Protein AF-A0A076H0N9-F1 (afdb_monomer_lite)

Structure (mmCIF, N/CA/C/O backbone):
data_AF-A0A076H0N9-F1
#
_entry.id   AF-A0A076H0N9-F1
#
loop_
_atom_site.group_PDB
_atom_site.id
_atom_site.type_symbol
_atom_site.label_atom_id
_atom_site.label_alt_id
_atom_site.label_comp_id
_atom_site.label_asym_id
_atom_site.label_e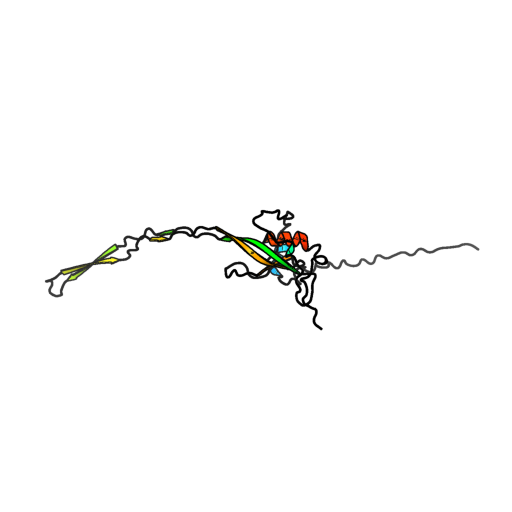ntity_id
_atom_site.label_seq_id
_atom_site.pdbx_PDB_ins_code
_atom_site.Cartn_x
_atom_site.Cartn_y
_atom_site.Cartn_z
_atom_site.occupancy
_atom_site.B_iso_or_equiv
_atom_site.auth_seq_id
_atom_site.auth_comp_id
_atom_site.auth_asym_id
_atom_site.auth_atom_id
_atom_site.pdbx_PDB_model_num
ATOM 1 N N . MET A 1 1 ? -88.756 -5.733 34.101 1.00 36.12 1 MET A N 1
ATOM 2 C CA . MET A 1 1 ? -88.361 -7.151 34.238 1.00 36.12 1 MET A CA 1
ATOM 3 C C . MET A 1 1 ? -87.199 -7.408 33.292 1.00 36.12 1 MET A C 1
ATOM 5 O O . MET A 1 1 ? -87.402 -7.183 32.112 1.00 36.12 1 MET A O 1
ATOM 9 N N . ASN A 1 2 ? -86.059 -7.871 33.834 1.00 39.97 2 ASN A N 1
ATOM 10 C CA . ASN A 1 2 ? -84.978 -8.638 33.170 1.00 39.97 2 ASN A CA 1
ATOM 11 C C . ASN A 1 2 ? -84.171 -7.916 32.054 1.00 39.97 2 ASN A C 1
ATOM 13 O O . ASN A 1 2 ? -84.750 -7.232 31.235 1.00 39.97 2 ASN A O 1
ATOM 17 N N . TRP A 1 3 ? -82.846 -8.017 31.878 1.00 36.31 3 TRP A N 1
ATOM 18 C CA . TRP A 1 3 ? -81.732 -8.678 32.569 1.00 36.31 3 TRP A CA 1
ATOM 19 C C . TRP A 1 3 ? -80.406 -8.163 31.923 1.00 36.31 3 TRP A C 1
ATOM 21 O O . TRP A 1 3 ? -80.320 -8.056 30.709 1.00 36.31 3 TRP A O 1
ATOM 31 N N . ARG A 1 4 ? -79.429 -7.817 32.776 1.00 43.28 4 ARG A N 1
ATOM 32 C CA . ARG A 1 4 ? -77.941 -7.669 32.712 1.00 43.28 4 ARG A CA 1
ATOM 33 C C . ARG A 1 4 ? -77.087 -7.721 31.403 1.00 43.28 4 ARG A C 1
ATOM 35 O O . ARG A 1 4 ? -77.244 -8.653 30.633 1.00 43.28 4 ARG A O 1
ATOM 42 N N . LEU A 1 5 ? -76.031 -6.858 31.412 1.00 47.25 5 LEU A N 1
ATOM 43 C CA . LEU A 1 5 ? -74.563 -7.035 31.107 1.00 47.25 5 LEU A CA 1
ATOM 44 C C . LEU A 1 5 ? -74.153 -7.553 29.693 1.00 47.25 5 LEU A C 1
ATOM 46 O O . LEU A 1 5 ? -74.813 -8.437 29.183 1.00 47.25 5 LEU A O 1
ATOM 50 N N . LEU A 1 6 ? -73.066 -7.198 28.980 1.00 51.53 6 LEU A N 1
ATOM 51 C CA . LEU A 1 6 ? -71.792 -6.443 29.107 1.00 51.53 6 LEU A CA 1
ATOM 52 C C . LEU A 1 6 ? -71.220 -6.245 27.649 1.00 51.53 6 LEU A C 1
ATOM 54 O O . LEU A 1 6 ? -71.829 -6.753 26.707 1.00 51.53 6 LEU A O 1
ATOM 58 N N . PRO A 1 7 ? -70.096 -5.525 27.419 1.00 51.66 7 PRO A N 1
ATOM 59 C CA . PRO A 1 7 ? -69.733 -4.869 26.155 1.00 51.66 7 PRO A CA 1
ATOM 60 C C . PRO A 1 7 ? -68.857 -5.728 25.230 1.00 51.66 7 PRO A C 1
ATOM 62 O O . PRO A 1 7 ? -68.073 -6.544 25.704 1.00 51.66 7 PRO A O 1
ATOM 65 N N . TRP A 1 8 ? -68.910 -5.468 23.919 1.00 43.72 8 TRP A N 1
ATOM 66 C CA . TRP A 1 8 ? -67.914 -5.950 22.956 1.00 43.72 8 TRP A CA 1
ATOM 67 C C . TRP A 1 8 ? -67.442 -4.802 22.062 1.00 43.72 8 TRP A C 1
ATOM 69 O O . TRP A 1 8 ? -68.175 -4.273 21.231 1.00 43.72 8 TRP A O 1
ATOM 79 N N . ILE A 1 9 ? -66.193 -4.411 22.299 1.00 48.25 9 ILE A N 1
ATOM 80 C CA . ILE A 1 9 ? -65.368 -3.536 21.471 1.00 48.25 9 ILE A CA 1
ATOM 81 C C . ILE A 1 9 ? -64.950 -4.349 20.239 1.00 48.25 9 ILE A C 1
ATOM 83 O O . ILE A 1 9 ? -64.371 -5.423 20.395 1.00 48.25 9 ILE A O 1
ATOM 87 N N . ILE A 1 10 ? -65.200 -3.841 19.030 1.00 54.84 10 ILE A N 1
ATOM 88 C CA . ILE A 1 10 ? -64.564 -4.348 17.807 1.00 54.84 10 ILE A CA 1
ATOM 89 C C . ILE A 1 10 ? -63.478 -3.354 17.397 1.00 54.84 10 ILE A C 1
ATOM 91 O O . ILE A 1 10 ? -63.730 -2.172 17.172 1.00 54.84 10 ILE A O 1
ATOM 95 N N . VAL A 1 11 ? -62.256 -3.877 17.362 1.00 46.53 11 VAL A N 1
ATOM 96 C CA . VAL A 1 11 ? -60.998 -3.224 17.005 1.00 46.53 11 VAL A CA 1
ATOM 97 C C . VAL A 1 11 ? -60.804 -3.229 15.481 1.00 46.53 11 VAL A C 1
ATOM 99 O O . VAL A 1 11 ? -61.109 -4.219 14.822 1.00 46.53 11 VAL A O 1
ATOM 102 N N . LEU A 1 12 ? -60.297 -2.090 14.984 1.00 45.69 12 LEU A N 1
ATOM 103 C CA . LEU A 1 12 ? -59.527 -1.793 13.758 1.00 45.69 12 LEU A CA 1
ATOM 104 C C . LEU A 1 12 ? -59.222 -2.937 12.782 1.00 45.69 12 LEU A C 1
ATOM 106 O O . LEU A 1 12 ? -58.654 -3.921 13.228 1.00 45.69 12 LEU A O 1
ATOM 110 N N . ILE A 1 13 ? -59.303 -2.657 11.466 1.00 48.72 13 ILE A N 1
ATOM 111 C CA . ILE A 1 13 ? -58.114 -2.668 10.576 1.00 48.72 13 ILE A CA 1
ATOM 112 C C . ILE A 1 13 ? -58.295 -1.621 9.455 1.00 48.72 13 ILE A C 1
ATOM 114 O O . ILE A 1 13 ? -58.828 -1.910 8.387 1.00 48.72 13 ILE A O 1
ATOM 118 N N . ALA A 1 14 ? -57.837 -0.388 9.682 1.00 45.09 14 ALA A N 1
ATOM 119 C CA . ALA A 1 14 ? -57.408 0.463 8.576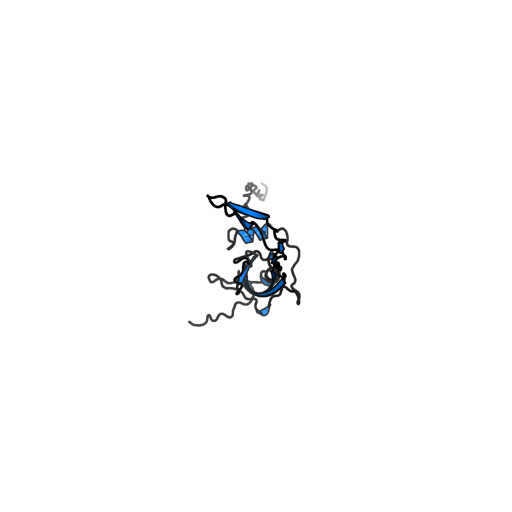 1.00 45.09 14 ALA A CA 1
ATOM 120 C C . ALA A 1 14 ? -56.023 -0.044 8.172 1.00 45.09 14 ALA A C 1
ATOM 122 O O . ALA A 1 14 ? -55.106 0.004 8.989 1.00 45.09 14 ALA A O 1
ATOM 123 N N . SER A 1 15 ? -55.885 -0.587 6.963 1.00 49.38 15 SER A N 1
ATOM 124 C CA . SER A 1 15 ? -54.585 -0.952 6.403 1.00 49.38 15 SER A CA 1
ATOM 125 C C . SER A 1 15 ? -53.698 0.296 6.370 1.00 49.38 15 SER A C 1
ATOM 127 O O . SER A 1 15 ? -54.002 1.218 5.609 1.00 49.38 15 SER A O 1
ATOM 129 N N . PRO A 1 16 ? -52.604 0.371 7.147 1.00 48.19 16 PRO A N 1
ATOM 130 C CA . PRO A 1 16 ? -51.562 1.321 6.829 1.00 48.19 16 PRO A CA 1
ATOM 131 C C . PRO A 1 16 ? -50.925 0.802 5.544 1.00 48.19 16 PRO A C 1
ATOM 133 O O . PRO A 1 16 ? -50.412 -0.319 5.505 1.00 48.19 16 PRO A O 1
ATOM 136 N N . GLY A 1 17 ? -50.998 1.601 4.480 1.00 39.44 17 GLY A N 1
ATOM 137 C CA . GLY A 1 17 ? -50.103 1.425 3.349 1.00 39.44 17 GLY A CA 1
ATOM 138 C C . GLY A 1 17 ? -48.689 1.321 3.907 1.00 39.44 17 GLY A C 1
ATOM 139 O O . GLY A 1 17 ? -48.229 2.225 4.604 1.00 39.44 17 GLY A O 1
ATOM 140 N N . LEU A 1 18 ? -48.052 0.176 3.669 1.00 41.50 18 LEU A N 1
ATOM 141 C CA . LEU A 1 18 ? -46.630 -0.017 3.887 1.00 41.50 18 LEU A CA 1
ATOM 142 C C . LEU A 1 18 ? -45.918 1.083 3.104 1.00 41.50 18 LEU A C 1
ATOM 144 O O . LEU A 1 18 ? -45.754 0.989 1.890 1.00 41.50 18 LEU A O 1
ATOM 148 N N . ALA A 1 19 ? -45.520 2.142 3.804 1.00 40.72 19 ALA A N 1
ATOM 149 C CA . ALA A 1 19 ? -44.415 2.961 3.370 1.00 40.72 19 ALA A CA 1
ATOM 150 C C . ALA A 1 19 ? -43.228 2.001 3.268 1.00 40.72 19 ALA A C 1
ATOM 152 O O . ALA A 1 19 ? -42.674 1.571 4.280 1.00 40.72 19 ALA A O 1
ATOM 153 N N . GLN A 1 20 ? -42.902 1.592 2.042 1.00 38.28 20 GLN A N 1
ATOM 154 C CA . GLN A 1 20 ? -41.584 1.079 1.726 1.00 38.28 20 GLN A CA 1
ATOM 155 C C . GLN A 1 20 ? -40.619 2.198 2.098 1.00 38.28 20 GLN A C 1
ATOM 157 O O . GLN A 1 20 ? -40.442 3.166 1.366 1.00 38.28 20 GLN A O 1
ATOM 162 N N . THR A 1 21 ? -40.054 2.111 3.297 1.00 39.16 21 THR A N 1
ATOM 163 C CA . THR A 1 21 ? -38.811 2.794 3.593 1.00 39.16 21 THR A CA 1
ATOM 164 C C . THR A 1 21 ? -37.790 2.162 2.665 1.00 39.16 21 THR A C 1
ATOM 166 O O . THR A 1 21 ? -37.298 1.066 2.944 1.00 39.16 21 THR A O 1
ATOM 169 N N . ASP A 1 22 ? -37.523 2.823 1.540 1.00 40.84 22 ASP A N 1
ATOM 170 C CA . ASP A 1 22 ? -36.244 2.690 0.861 1.00 40.84 22 ASP A CA 1
ATOM 171 C C . ASP A 1 22 ? -35.181 2.742 1.956 1.00 40.84 22 ASP A C 1
ATOM 173 O O . ASP A 1 22 ? -35.092 3.716 2.712 1.00 40.84 22 ASP A O 1
ATOM 177 N N . ALA A 1 23 ? -34.465 1.633 2.130 1.00 51.09 23 ALA A N 1
ATOM 178 C CA . ALA A 1 23 ? -33.363 1.556 3.064 1.00 51.09 23 ALA A CA 1
ATOM 179 C C . ALA A 1 23 ? -32.394 2.681 2.692 1.00 51.09 23 ALA A C 1
ATOM 181 O O . ALA A 1 23 ? -31.757 2.627 1.640 1.00 51.09 23 ALA A O 1
ATOM 182 N N . ALA A 1 24 ? -32.353 3.735 3.511 1.00 61.75 24 ALA A N 1
ATOM 183 C CA . ALA A 1 24 ? -31.442 4.847 3.313 1.00 61.75 24 ALA A CA 1
ATOM 184 C C . ALA A 1 24 ? -30.029 4.272 3.170 1.00 61.75 24 ALA A C 1
ATOM 186 O O . ALA A 1 24 ? -29.582 3.532 4.047 1.00 61.75 24 ALA A O 1
ATOM 187 N N . ASP A 1 25 ? -29.372 4.558 2.043 1.00 67.44 25 ASP A N 1
ATOM 188 C CA . ASP A 1 25 ? -28.046 4.026 1.729 1.00 67.44 25 ASP A CA 1
ATOM 189 C C . ASP A 1 25 ? -27.098 4.343 2.908 1.00 67.44 25 ASP A C 1
ATOM 191 O O . ASP A 1 25 ? -26.852 5.524 3.190 1.00 67.44 25 ASP A O 1
ATOM 195 N N . PRO A 1 26 ? -26.598 3.318 3.633 1.00 65.62 26 PRO A N 1
ATOM 196 C CA . PRO A 1 26 ? -25.828 3.505 4.863 1.00 65.62 26 PRO A CA 1
ATOM 197 C C . PRO A 1 26 ? -24.526 4.275 4.615 1.00 65.62 26 PRO A C 1
ATOM 199 O O . PRO A 1 26 ? -23.976 4.870 5.543 1.00 65.62 26 PRO A O 1
ATOM 202 N N . CYS A 1 27 ? -24.076 4.335 3.359 1.00 71.75 27 CYS A N 1
ATOM 203 C CA . CYS A 1 27 ? -22.871 5.032 2.948 1.00 71.75 27 CYS A CA 1
ATOM 204 C C . CYS A 1 27 ? -23.064 6.537 2.738 1.00 71.75 27 CYS A C 1
ATOM 206 O O . CYS A 1 27 ? -22.075 7.253 2.620 1.00 71.75 27 CYS A O 1
ATOM 208 N N . LEU A 1 28 ? -24.294 7.068 2.726 1.00 72.12 28 LEU A N 1
ATOM 209 C CA . LEU A 1 28 ? -24.538 8.504 2.493 1.00 72.12 28 LEU A CA 1
ATOM 210 C C . LEU A 1 28 ? -23.942 9.417 3.572 1.00 72.12 28 LEU A C 1
ATOM 212 O O . LEU A 1 28 ? -23.682 10.590 3.314 1.00 72.12 28 LEU A O 1
ATOM 216 N N . GLN A 1 29 ? -23.734 8.891 4.779 1.00 68.38 29 GLN A N 1
ATOM 217 C CA . GLN A 1 29 ? -23.064 9.603 5.872 1.00 68.38 29 GLN A CA 1
ATOM 218 C C . GLN A 1 29 ? -21.595 9.198 6.039 1.00 68.38 29 GLN A C 1
ATOM 220 O O . GLN A 1 29 ? -20.945 9.643 6.995 1.00 68.38 29 GLN A O 1
ATOM 225 N N . ALA A 1 30 ? -21.088 8.340 5.152 1.00 60.16 30 ALA A N 1
ATOM 226 C CA . ALA A 1 30 ? -19.711 7.905 5.200 1.00 60.16 30 ALA A CA 1
ATOM 227 C C . ALA A 1 30 ? -18.784 9.057 4.808 1.00 60.16 30 ALA A C 1
ATOM 229 O O . ALA A 1 30 ? -19.095 9.857 3.921 1.00 60.16 30 ALA A O 1
ATOM 230 N N . ALA A 1 31 ? -17.629 9.145 5.467 1.00 56.72 31 ALA A N 1
ATOM 231 C CA . ALA A 1 31 ? -16.600 10.105 5.064 1.00 56.72 31 ALA A CA 1
ATOM 232 C C . ALA A 1 31 ? -16.042 9.765 3.669 1.00 56.72 31 ALA A C 1
ATOM 234 O O . ALA A 1 31 ? -15.649 10.665 2.926 1.00 56.72 31 ALA A O 1
ATOM 235 N N . ASP A 1 32 ? -16.064 8.477 3.317 1.00 57.84 32 ASP A N 1
ATOM 236 C CA . ASP A 1 32 ? -15.787 7.958 1.985 1.00 57.84 32 ASP A CA 1
ATOM 237 C C . ASP A 1 32 ? -16.961 7.101 1.487 1.00 57.84 32 ASP A C 1
ATOM 239 O O . ASP A 1 32 ? -17.062 5.899 1.750 1.00 57.84 32 ASP A O 1
ATOM 243 N N . TYR A 1 33 ? -17.861 7.749 0.746 1.00 70.19 33 TYR A N 1
ATOM 244 C CA . TYR A 1 33 ? -19.002 7.096 0.106 1.00 70.19 33 TYR A CA 1
ATOM 245 C C . TYR A 1 33 ? -18.562 5.944 -0.806 1.00 70.19 33 TYR A C 1
ATOM 247 O O . TYR A 1 33 ? -19.208 4.899 -0.832 1.00 70.19 33 TYR A O 1
ATOM 255 N N . LYS A 1 34 ? -17.456 6.113 -1.542 1.00 63.94 34 LYS A N 1
ATOM 256 C CA . LYS A 1 34 ? -17.002 5.131 -2.529 1.00 63.94 34 LYS A CA 1
ATOM 257 C C . LYS A 1 34 ? -16.492 3.864 -1.839 1.00 63.94 34 LYS A C 1
ATOM 259 O O . LYS A 1 34 ? -16.973 2.784 -2.172 1.00 63.94 34 LYS A O 1
ATOM 264 N N . GLY A 1 35 ? -15.616 3.997 -0.843 1.00 61.22 35 GLY A N 1
ATOM 265 C CA . GLY A 1 35 ? -15.093 2.859 -0.081 1.00 61.22 35 GLY A CA 1
ATOM 266 C C . GLY A 1 35 ? -16.177 2.099 0.687 1.00 61.22 35 GLY A C 1
ATOM 267 O O . GLY A 1 35 ? -16.200 0.869 0.673 1.00 61.22 35 GLY A O 1
ATOM 268 N N . CYS A 1 36 ? -17.145 2.809 1.278 1.00 69.44 36 CYS A N 1
ATOM 269 C CA . CYS A 1 36 ? -18.291 2.168 1.927 1.00 69.44 36 CYS A CA 1
ATOM 270 C C . CYS A 1 36 ? -19.145 1.368 0.924 1.00 69.44 36 CYS A C 1
ATOM 272 O O . CYS A 1 36 ? -19.545 0.232 1.191 1.00 69.44 36 CYS A O 1
ATOM 274 N N . ARG A 1 37 ? -19.391 1.919 -0.273 1.00 74.19 37 ARG A N 1
ATOM 275 C CA . ARG A 1 37 ? -20.131 1.219 -1.334 1.00 74.19 37 ARG A CA 1
ATOM 276 C C . ARG A 1 37 ? -19.386 -0.013 -1.835 1.00 74.19 37 ARG A C 1
ATOM 278 O O . ARG A 1 37 ? -20.021 -1.037 -2.070 1.00 74.19 37 ARG A O 1
ATOM 285 N N . GLU A 1 38 ? -18.071 0.068 -1.994 1.00 68.50 38 GLU A N 1
ATOM 286 C CA . GLU A 1 38 ? -17.221 -1.056 -2.408 1.00 68.50 38 GLU A CA 1
ATOM 287 C C . GLU A 1 38 ? -17.230 -2.179 -1.357 1.00 68.50 38 GLU A C 1
ATOM 289 O O . GLU A 1 38 ? -17.413 -3.342 -1.714 1.00 68.50 38 GLU A O 1
ATOM 294 N N . TYR A 1 39 ? -17.190 -1.839 -0.065 1.00 62.31 39 TYR A N 1
ATOM 295 C CA . TYR A 1 39 ? -17.328 -2.807 1.029 1.00 62.31 39 TYR A CA 1
ATOM 296 C C . TYR A 1 39 ? -18.687 -3.522 1.026 1.00 62.31 39 TYR A C 1
ATOM 298 O O . TYR A 1 39 ? -18.748 -4.743 1.126 1.00 62.31 39 TYR A O 1
ATOM 306 N N . HIS A 1 40 ? -19.786 -2.778 0.876 1.00 64.81 40 HIS A N 1
ATOM 307 C CA . HIS A 1 40 ? -21.132 -3.360 0.877 1.00 64.81 40 HIS A CA 1
ATOM 308 C C . HIS A 1 40 ? -21.511 -4.070 -0.434 1.00 64.81 40 HIS A C 1
ATOM 310 O O . HIS A 1 40 ? -22.464 -4.849 -0.450 1.00 64.81 40 HIS A O 1
ATOM 316 N N . SER A 1 41 ? -20.801 -3.794 -1.533 1.00 63.31 41 SER A N 1
ATOM 317 C CA . SER A 1 41 ? -21.004 -4.459 -2.830 1.00 63.31 41 SER A CA 1
ATOM 318 C C . SER A 1 41 ? -20.104 -5.678 -3.036 1.00 63.31 41 SER A C 1
ATOM 320 O O . SER A 1 41 ? -20.448 -6.555 -3.831 1.00 63.31 41 SER A O 1
ATOM 322 N N . GLY A 1 42 ? -18.999 -5.785 -2.295 1.00 51.53 42 GLY A N 1
ATOM 323 C CA . GLY A 1 42 ? -18.259 -7.029 -2.132 1.00 51.53 42 GLY A CA 1
ATOM 324 C C . GLY A 1 42 ? -19.068 -7.993 -1.268 1.00 51.53 42 GLY A C 1
ATOM 325 O O . GLY A 1 42 ? -19.380 -7.689 -0.123 1.00 51.53 42 GLY A O 1
ATOM 326 N N . GLY A 1 43 ? -19.455 -9.149 -1.816 1.00 48.47 43 GLY A N 1
ATOM 327 C CA . GLY A 1 43 ? -20.170 -10.198 -1.078 1.00 48.47 43 GLY A CA 1
ATOM 328 C C . GLY A 1 43 ? -19.456 -10.638 0.217 1.00 48.47 43 GLY A C 1
ATOM 329 O O . GLY A 1 43 ? -18.342 -10.198 0.490 1.00 48.47 43 GLY A O 1
ATOM 330 N N . PRO A 1 44 ? -20.075 -11.521 1.026 1.00 43.06 44 PRO A N 1
ATOM 331 C CA . PRO A 1 44 ? -19.605 -11.833 2.373 1.00 43.06 44 PRO A CA 1
ATOM 332 C C . PRO A 1 44 ? -18.131 -12.244 2.351 1.00 43.06 44 PRO A C 1
ATOM 334 O O . PRO A 1 44 ? -17.784 -13.302 1.822 1.00 43.06 44 PRO A O 1
ATOM 337 N N . VAL A 1 45 ? -17.277 -11.400 2.934 1.00 49.44 45 VAL A N 1
ATOM 338 C CA . VAL A 1 45 ? -15.872 -11.708 3.195 1.00 49.44 45 VAL A CA 1
ATOM 339 C C . VAL A 1 45 ? -15.876 -12.850 4.206 1.00 49.44 45 VAL A C 1
ATOM 341 O O . VAL A 1 45 ? -16.092 -12.663 5.402 1.00 49.44 45 VAL A O 1
ATOM 344 N N . GLN A 1 46 ? -15.779 -14.078 3.698 1.00 39.00 46 GLN A N 1
ATOM 345 C CA . GLN A 1 46 ? -15.738 -15.265 4.532 1.00 39.00 46 GLN A CA 1
ATOM 346 C C . GLN A 1 46 ? -14.423 -15.288 5.305 1.00 39.00 46 GLN A C 1
ATOM 348 O O . GLN A 1 46 ? -13.350 -15.418 4.723 1.00 39.00 46 GLN A O 1
ATOM 353 N N . GLY A 1 47 ? -14.546 -15.243 6.628 1.00 42.47 47 GLY A N 1
ATOM 354 C CA . GLY A 1 47 ? -13.489 -15.602 7.560 1.00 42.47 47 GLY A CA 1
ATOM 355 C C . GLY A 1 47 ? -13.091 -14.442 8.455 1.00 42.47 47 GLY A C 1
ATOM 356 O O . GLY A 1 47 ? -12.464 -13.495 8.002 1.00 42.47 47 GLY A O 1
ATOM 357 N N . LYS A 1 48 ? -13.393 -14.571 9.753 1.00 39.25 48 LYS A N 1
ATOM 358 C CA . LYS A 1 48 ? -12.639 -13.896 10.817 1.00 39.25 48 LYS A CA 1
ATOM 359 C C . LYS A 1 48 ? -11.154 -14.096 10.516 1.00 39.25 48 LYS A C 1
ATOM 361 O O . LYS A 1 48 ? -10.660 -15.218 10.649 1.00 39.25 48 LYS A O 1
ATOM 366 N N . VAL A 1 49 ? -10.454 -13.049 10.091 1.00 48.50 49 VAL A N 1
ATOM 367 C CA . VAL A 1 49 ? -9.010 -13.139 9.869 1.00 48.50 49 VAL A CA 1
ATOM 368 C C . VAL A 1 49 ? -8.349 -13.022 11.233 1.00 48.50 49 VAL A C 1
ATOM 370 O O . VAL A 1 49 ? -8.076 -11.934 11.739 1.00 48.50 49 VAL A O 1
ATOM 373 N N . GLU A 1 50 ? -8.134 -14.167 11.874 1.00 47.75 50 GLU A N 1
ATOM 374 C CA . GLU A 1 50 ? -7.339 -14.226 13.090 1.00 47.75 50 GLU A CA 1
ATOM 375 C C . GLU A 1 50 ? -5.862 -14.111 12.697 1.00 47.75 50 GLU A C 1
ATOM 377 O O . GLU A 1 50 ? -5.239 -15.047 12.199 1.00 47.75 50 GLU A O 1
ATOM 382 N N . VAL A 1 51 ? -5.304 -12.914 12.869 1.00 54.22 51 VAL A N 1
ATOM 383 C CA . VAL A 1 51 ? -3.884 -12.634 12.635 1.00 54.22 51 VAL A CA 1
ATOM 384 C C . VAL A 1 51 ? -3.081 -13.244 13.787 1.00 54.22 51 VAL A C 1
ATOM 386 O O . VAL A 1 51 ? -2.748 -12.580 14.770 1.00 54.22 51 VAL A O 1
ATOM 389 N N . ALA A 1 52 ? -2.854 -14.555 13.713 1.00 46.25 52 ALA A N 1
ATOM 390 C CA . ALA A 1 52 ? -2.020 -15.295 14.649 1.00 46.25 52 ALA A CA 1
ATOM 391 C C . ALA A 1 52 ? -0.535 -15.060 14.323 1.00 46.25 52 ALA A C 1
ATOM 393 O O . ALA A 1 52 ? -0.091 -15.239 13.190 1.00 46.25 52 ALA A O 1
ATOM 394 N N . ALA A 1 53 ? 0.256 -14.650 15.316 1.00 52.19 53 ALA A N 1
ATOM 395 C CA . ALA A 1 53 ? 1.691 -14.458 15.130 1.00 52.19 53 ALA A CA 1
ATOM 396 C C . ALA A 1 53 ? 2.422 -15.806 14.911 1.00 52.19 53 ALA A C 1
ATOM 398 O O . ALA A 1 53 ? 2.091 -16.774 15.599 1.00 52.19 53 ALA A O 1
ATOM 399 N N . PRO A 1 54 ? 3.454 -15.869 14.039 1.00 50.31 54 PRO A N 1
ATOM 400 C CA . PRO A 1 54 ? 4.012 -14.780 13.241 1.00 50.31 54 PRO A CA 1
ATOM 401 C C . PRO A 1 54 ? 3.480 -14.797 11.796 1.00 50.31 54 PRO A C 1
ATOM 403 O O . PRO A 1 54 ? 4.094 -15.380 10.908 1.00 50.31 54 PRO A O 1
ATOM 406 N N . SER A 1 55 ? 2.360 -14.120 11.541 1.00 58.72 55 SER A N 1
ATOM 407 C CA . SER A 1 55 ? 1.910 -13.782 10.188 1.00 58.72 55 SER A CA 1
ATOM 408 C C . SER A 1 55 ? 2.633 -12.542 9.648 1.00 58.72 55 SER A C 1
ATOM 410 O O . SER A 1 55 ? 3.117 -11.682 10.394 1.00 58.72 55 SER A O 1
ATOM 412 N N . ASP A 1 56 ? 2.722 -12.442 8.323 1.00 65.25 56 ASP A N 1
ATOM 413 C CA . ASP A 1 56 ? 3.355 -11.308 7.644 1.00 65.25 56 ASP A CA 1
ATOM 414 C C . ASP A 1 56 ? 2.563 -9.992 7.750 1.00 65.25 56 ASP A C 1
ATOM 416 O O . ASP A 1 56 ? 3.129 -8.901 7.644 1.00 65.25 56 ASP A O 1
ATOM 420 N N . HIS A 1 57 ? 1.273 -10.105 8.045 1.00 71.81 57 HIS A N 1
ATOM 421 C CA . HIS A 1 57 ? 0.403 -9.031 8.510 1.00 71.81 57 HIS A CA 1
ATOM 422 C C . HIS A 1 57 ? 0.345 -9.109 10.033 1.00 71.81 57 HIS A C 1
ATOM 424 O O . HIS A 1 57 ? 0.161 -10.197 10.567 1.00 71.81 57 HIS A O 1
ATOM 430 N N . ASN A 1 58 ? 0.561 -8.011 10.754 1.00 81.50 58 ASN A N 1
ATOM 431 C CA . ASN A 1 58 ? 0.511 -8.009 12.221 1.00 81.50 58 ASN A CA 1
ATOM 432 C C . ASN A 1 58 ? 0.151 -6.616 12.746 1.00 81.50 58 ASN A C 1
ATOM 434 O O . ASN A 1 58 ? 0.348 -5.622 12.057 1.00 81.50 58 ASN A O 1
ATOM 438 N N . TYR A 1 59 ? -0.327 -6.506 13.978 1.00 85.50 59 TYR A N 1
ATOM 439 C CA . TYR A 1 59 ? -0.502 -5.226 14.660 1.00 85.50 59 TYR A CA 1
ATOM 440 C C . TYR A 1 59 ? -0.062 -5.329 16.112 1.00 85.50 59 TYR A C 1
ATOM 442 O O . TYR A 1 59 ? -0.052 -6.407 16.697 1.00 85.50 59 TYR A O 1
ATOM 450 N N . ASN A 1 60 ? 0.307 -4.200 16.716 1.00 84.75 60 ASN A N 1
ATOM 451 C CA . ASN A 1 60 ? 0.601 -4.153 18.144 1.00 84.75 60 ASN A CA 1
ATOM 452 C C . ASN A 1 60 ? -0.711 -3.950 18.928 1.00 84.75 60 ASN A C 1
ATOM 454 O O . ASN A 1 60 ? -1.228 -2.827 18.929 1.00 84.75 60 ASN A O 1
ATOM 458 N N . PRO A 1 61 ? -1.241 -4.952 19.659 1.00 83.94 61 PRO A N 1
ATOM 459 C CA . PRO A 1 61 ? -2.522 -4.818 20.361 1.00 83.94 61 PRO A CA 1
ATOM 460 C C . PRO A 1 61 ? -2.496 -3.728 21.436 1.00 83.94 61 PRO A C 1
ATOM 462 O O . PRO A 1 61 ? -3.505 -3.081 21.702 1.00 83.94 61 PRO A O 1
ATOM 465 N N . ARG A 1 62 ? -1.323 -3.468 22.033 1.00 84.38 62 ARG A N 1
ATOM 466 C CA . ARG A 1 62 ? -1.153 -2.410 23.040 1.00 84.38 62 ARG A CA 1
ATOM 467 C C . ARG A 1 62 ? -1.227 -1.010 22.440 1.00 84.38 62 ARG A C 1
ATOM 469 O O . ARG A 1 62 ? -1.466 -0.069 23.191 1.00 84.38 62 ARG A O 1
ATOM 476 N N . SER A 1 63 ? -1.031 -0.877 21.127 1.00 86.62 63 SER A N 1
ATOM 477 C CA . SER A 1 63 ? -1.115 0.400 20.410 1.00 86.62 63 SER A CA 1
ATOM 478 C C . SER A 1 63 ? -2.540 0.790 20.014 1.00 86.62 63 SER A C 1
ATOM 480 O O . SER A 1 63 ? -2.750 1.938 19.638 1.00 86.62 63 SER A O 1
ATOM 482 N N . VAL A 1 64 ? -3.508 -0.132 20.110 1.00 89.69 64 VAL A N 1
ATOM 483 C CA . VAL A 1 64 ? -4.900 0.135 19.735 1.00 89.69 64 VAL A CA 1
ATOM 484 C C . VAL A 1 64 ? -5.519 1.111 20.730 1.00 89.69 64 VAL A C 1
ATOM 486 O O . VAL A 1 64 ? -5.579 0.843 21.934 1.00 89.69 64 VAL A O 1
ATOM 489 N N . ARG A 1 65 ? -5.948 2.263 20.224 1.00 91.56 65 ARG A N 1
ATOM 490 C CA . ARG A 1 65 ? -6.586 3.336 20.990 1.00 91.56 65 ARG A CA 1
ATOM 491 C C . ARG A 1 65 ? -7.748 3.920 20.208 1.00 91.56 65 ARG A C 1
ATOM 493 O O . ARG A 1 65 ? -7.743 3.876 18.980 1.00 91.56 65 ARG A O 1
ATOM 500 N N . GLN A 1 66 ? -8.709 4.514 20.906 1.00 92.38 66 GLN A N 1
ATOM 501 C CA . GLN A 1 66 ? -9.685 5.373 20.243 1.00 92.38 66 GLN A CA 1
ATOM 502 C C . GLN A 1 66 ? -8.987 6.604 19.653 1.00 92.38 66 GLN A C 1
ATOM 504 O O . GLN A 1 66 ? -7.985 7.086 20.180 1.00 92.38 66 GLN A O 1
ATOM 509 N N . LEU A 1 67 ? -9.520 7.123 18.554 1.00 88.81 67 LEU A N 1
ATOM 510 C CA . LEU A 1 67 ? -9.031 8.327 17.899 1.00 88.81 67 LEU A CA 1
ATOM 511 C C . LEU A 1 67 ? -10.111 9.411 17.967 1.00 88.81 67 LEU A C 1
ATOM 513 O O . LEU A 1 67 ? -11.226 9.215 17.487 1.00 88.81 67 LEU A O 1
ATOM 517 N N . LYS A 1 68 ? -9.768 10.561 18.558 1.00 88.19 68 LYS A N 1
ATOM 518 C CA . LYS A 1 68 ? -10.646 11.735 18.623 1.00 88.19 68 LYS A CA 1
ATOM 519 C C . LYS A 1 68 ? -10.664 12.418 17.261 1.00 88.19 68 LYS A C 1
ATOM 521 O O . LYS A 1 68 ? -9.641 12.943 16.824 1.00 88.19 68 LYS A O 1
ATOM 526 N N . ILE A 1 69 ? -11.817 12.454 16.600 1.00 80.75 69 ILE A N 1
ATOM 527 C CA . ILE A 1 69 ? -12.012 13.225 15.364 1.00 80.75 69 ILE A CA 1
ATOM 528 C C . ILE A 1 69 ? -13.187 14.175 15.572 1.00 80.75 69 ILE A C 1
ATOM 530 O O . ILE A 1 69 ? -14.259 13.768 16.022 1.00 80.75 69 ILE A O 1
ATOM 534 N N . ARG A 1 70 ? -12.968 15.467 15.279 1.00 80.50 70 ARG A N 1
ATOM 535 C CA . ARG A 1 70 ? -13.956 16.551 15.464 1.00 80.50 70 ARG A CA 1
ATOM 536 C C . ARG A 1 70 ? -14.566 16.573 16.878 1.00 80.50 70 ARG A C 1
ATOM 538 O O . ARG A 1 70 ? -15.759 16.782 17.044 1.00 80.50 70 ARG A O 1
ATOM 545 N N . GLY A 1 71 ? -13.739 16.313 17.893 1.00 80.25 71 GLY A N 1
ATOM 546 C CA . GLY A 1 71 ? -14.148 16.328 19.302 1.00 80.25 71 GLY A CA 1
ATOM 547 C C . GLY A 1 71 ? -14.873 15.070 19.794 1.00 80.25 71 GLY A C 1
ATOM 548 O O . GLY A 1 71 ? -15.182 14.997 20.978 1.00 80.25 71 GLY A O 1
ATOM 549 N N . SER A 1 72 ? -15.103 14.073 18.935 1.00 82.88 72 SER A N 1
ATOM 550 C CA . SER A 1 72 ? -15.828 12.846 19.289 1.00 82.88 72 SER A CA 1
ATOM 551 C C . SER A 1 72 ? -14.923 11.612 19.330 1.00 82.88 72 SER A C 1
ATOM 553 O O . SER A 1 72 ? -14.051 11.434 18.476 1.00 82.88 72 SER A O 1
ATOM 555 N N . TYR A 1 73 ? -15.149 10.777 20.343 1.00 87.12 73 TYR A N 1
ATOM 556 C CA . TYR A 1 73 ? -14.613 9.422 20.498 1.00 87.12 73 TYR A CA 1
ATOM 557 C C . TYR A 1 73 ? -15.706 8.393 20.124 1.00 87.12 73 TYR A C 1
ATOM 559 O O . TYR A 1 73 ? -16.856 8.778 19.923 1.00 87.12 73 TYR A O 1
ATOM 567 N N . GLY A 1 74 ? -15.372 7.102 20.015 1.00 84.56 74 GLY A N 1
ATOM 568 C CA . GLY A 1 74 ? -16.356 6.027 19.781 1.00 84.56 74 GLY A CA 1
ATOM 569 C C . GLY A 1 74 ? -16.623 5.645 18.318 1.00 84.56 74 GLY A C 1
ATOM 570 O O . GLY A 1 74 ? -17.389 4.725 18.058 1.00 84.56 74 GLY A O 1
ATOM 571 N N . ARG A 1 75 ? -15.982 6.307 17.344 1.00 90.69 75 ARG A N 1
ATOM 572 C CA . ARG A 1 75 ? -16.078 5.940 15.912 1.00 90.69 75 ARG A CA 1
ATOM 573 C C . ARG A 1 75 ? -14.764 5.449 15.321 1.00 90.69 75 ARG A C 1
ATOM 575 O O . ARG A 1 75 ? -14.756 4.509 14.533 1.00 90.69 75 ARG A O 1
ATOM 582 N N . TYR A 1 76 ? -13.664 6.094 15.694 1.00 92.00 76 TYR A N 1
ATOM 583 C CA . TYR A 1 76 ? -12.369 5.857 15.076 1.00 92.00 76 TYR A CA 1
ATOM 584 C C . TYR A 1 76 ? -11.406 5.160 16.030 1.00 92.00 76 TYR A C 1
ATOM 586 O O . TYR A 1 76 ? -11.370 5.455 17.226 1.00 92.00 76 TYR A O 1
ATOM 594 N N . LEU A 1 77 ? -10.572 4.289 15.474 1.00 92.69 77 LEU A N 1
ATOM 595 C CA . LEU A 1 77 ? -9.434 3.670 16.137 1.00 92.69 77 LEU A CA 1
ATOM 596 C C . LEU A 1 77 ? -8.125 4.152 15.505 1.00 92.69 77 LEU A C 1
ATOM 598 O O . LEU A 1 77 ? -8.058 4.480 14.321 1.00 92.69 77 LEU A O 1
ATOM 602 N N . THR A 1 78 ? -7.053 4.161 16.289 1.00 91.50 78 THR A N 1
ATOM 603 C CA . THR A 1 78 ? -5.681 4.286 15.797 1.00 91.50 78 THR A CA 1
ATOM 604 C C . THR A 1 78 ? -4.820 3.180 16.379 1.00 91.50 78 THR A C 1
ATOM 606 O O . THR A 1 78 ? -5.009 2.775 17.525 1.00 91.50 78 THR A O 1
ATOM 609 N N . PHE A 1 79 ? -3.896 2.662 15.575 1.00 90.31 79 PHE A N 1
ATOM 610 C CA . PHE A 1 79 ? -2.982 1.599 15.982 1.00 90.31 79 PHE A CA 1
ATOM 611 C C . PHE A 1 79 ? -1.762 1.544 15.062 1.00 90.31 79 PHE A C 1
ATOM 613 O O . PHE A 1 79 ? -1.757 2.116 13.972 1.00 90.31 79 PHE A O 1
ATOM 620 N N . THR A 1 80 ? -0.725 0.837 15.495 1.00 88.25 80 THR A N 1
ATOM 621 C CA . THR A 1 80 ? 0.449 0.534 14.675 1.00 88.25 80 THR A CA 1
ATOM 622 C C . THR A 1 80 ? 0.329 -0.882 14.127 1.00 88.25 80 THR A C 1
ATOM 624 O O . THR A 1 80 ? 0.200 -1.841 14.896 1.00 88.25 80 THR A O 1
ATOM 627 N N . GLY A 1 81 ? 0.394 -1.006 12.804 1.00 85.31 81 GLY A N 1
ATOM 628 C CA . GLY A 1 81 ? 0.337 -2.276 12.084 1.00 85.31 81 GLY A CA 1
ATOM 629 C C . GLY A 1 81 ? 1.538 -2.464 11.166 1.00 85.31 81 GLY A C 1
ATOM 630 O O . GLY A 1 81 ? 2.090 -1.496 10.654 1.00 85.31 81 GLY A O 1
ATOM 631 N N . THR A 1 82 ? 1.929 -3.709 10.942 1.00 80.12 82 THR A N 1
ATOM 632 C CA . THR A 1 82 ? 2.902 -4.135 9.939 1.00 80.12 82 THR A CA 1
ATOM 633 C C . THR A 1 82 ? 2.150 -4.775 8.778 1.00 80.12 82 THR A C 1
ATOM 635 O O . THR A 1 82 ? 1.257 -5.595 8.989 1.00 80.12 82 THR A O 1
ATOM 638 N N . THR A 1 83 ? 2.496 -4.383 7.557 1.00 75.00 83 THR A N 1
ATOM 639 C CA . THR A 1 83 ? 1.934 -4.952 6.327 1.00 75.00 83 THR A CA 1
ATOM 640 C C . THR A 1 83 ? 3.055 -5.231 5.326 1.00 75.00 83 THR A C 1
ATOM 642 O O . THR A 1 83 ? 4.146 -4.648 5.418 1.00 75.00 83 THR A O 1
ATOM 645 N N . LEU A 1 84 ? 2.793 -6.150 4.399 1.00 73.56 84 LEU A N 1
ATOM 646 C CA . LEU A 1 84 ? 3.675 -6.458 3.282 1.00 73.56 84 LEU A CA 1
ATOM 647 C C . LEU A 1 84 ? 3.313 -5.595 2.082 1.00 73.56 84 LEU A C 1
ATOM 649 O O . LEU A 1 84 ? 2.209 -5.687 1.554 1.00 73.56 84 LEU A O 1
ATOM 653 N N . ASN A 1 85 ? 4.280 -4.827 1.595 1.00 69.62 85 ASN A N 1
ATOM 654 C CA . ASN A 1 85 ? 4.167 -4.168 0.306 1.00 69.62 85 ASN A CA 1
ATOM 655 C C . ASN A 1 85 ? 4.917 -5.000 -0.732 1.00 69.62 85 ASN A C 1
ATOM 657 O O . ASN A 1 85 ? 6.150 -5.009 -0.761 1.00 69.62 85 ASN A O 1
ATOM 661 N N . ALA A 1 86 ? 4.172 -5.714 -1.571 1.00 65.81 86 ALA A N 1
ATOM 662 C CA . ALA A 1 86 ? 4.735 -6.369 -2.742 1.00 65.81 86 ALA A CA 1
ATOM 663 C C . ALA A 1 86 ? 4.974 -5.330 -3.845 1.00 65.81 86 ALA A C 1
ATOM 665 O O . ALA A 1 86 ? 4.108 -4.501 -4.123 1.00 65.81 86 ALA A O 1
ATOM 666 N N . TYR A 1 87 ? 6.135 -5.385 -4.491 1.00 70.81 87 TYR A N 1
ATOM 667 C CA . TYR A 1 87 ? 6.417 -4.597 -5.685 1.00 70.81 87 TYR A CA 1
ATOM 668 C C . TYR A 1 87 ? 6.849 -5.512 -6.826 1.00 70.81 87 TYR A C 1
ATOM 670 O O . TYR A 1 87 ? 7.652 -6.435 -6.659 1.00 70.81 87 TYR A O 1
ATOM 678 N N . SER A 1 88 ? 6.296 -5.254 -8.008 1.00 72.44 88 SER A N 1
ATOM 679 C CA . SER A 1 88 ? 6.652 -5.981 -9.218 1.00 72.44 88 SER A CA 1
ATOM 680 C C . SER A 1 88 ? 8.017 -5.527 -9.721 1.00 72.44 88 SER A C 1
ATOM 682 O O . SER A 1 88 ? 8.269 -4.331 -9.876 1.00 72.44 88 SER A O 1
ATOM 684 N N . GLY A 1 89 ? 8.878 -6.494 -10.020 1.00 79.19 89 GLY A N 1
ATOM 685 C CA . GLY A 1 89 ? 10.106 -6.248 -10.761 1.00 79.19 89 GLY A CA 1
ATOM 686 C C . GLY A 1 89 ? 9.831 -5.813 -12.200 1.00 79.19 89 GLY A C 1
ATOM 687 O O . GLY A 1 89 ? 8.722 -5.969 -12.712 1.00 79.19 89 GLY A O 1
ATOM 688 N N . THR A 1 90 ? 10.855 -5.295 -12.870 1.00 84.19 90 THR A N 1
ATOM 689 C CA . THR A 1 90 ? 10.808 -5.042 -14.314 1.00 84.19 90 THR A CA 1
ATOM 690 C C . THR A 1 90 ? 11.467 -6.203 -15.055 1.00 84.19 90 THR A C 1
ATOM 692 O O . THR A 1 90 ? 12.528 -6.664 -14.631 1.00 84.19 90 THR A O 1
ATOM 695 N N . PRO A 1 91 ? 10.874 -6.719 -16.146 1.00 82.62 91 PRO A N 1
ATOM 696 C CA . PRO A 1 91 ? 11.507 -7.780 -16.915 1.00 82.62 91 PRO A CA 1
ATOM 697 C C . PRO A 1 91 ? 12.770 -7.256 -17.604 1.00 82.62 91 PRO A C 1
ATOM 699 O O . PRO A 1 91 ? 12.829 -6.105 -18.040 1.00 82.62 91 PRO A O 1
ATOM 702 N N . ALA A 1 92 ? 13.777 -8.119 -17.736 1.00 85.62 92 ALA A N 1
ATOM 703 C CA . ALA A 1 92 ? 14.923 -7.813 -18.578 1.00 85.62 92 ALA A CA 1
ATOM 704 C C . ALA A 1 92 ? 14.476 -7.716 -20.041 1.00 85.62 92 ALA A C 1
ATOM 706 O O . ALA A 1 92 ? 13.660 -8.514 -20.504 1.00 85.62 92 ALA A O 1
ATOM 707 N N . SER A 1 93 ? 15.027 -6.757 -20.779 1.00 89.19 93 SER A N 1
ATOM 708 C CA . SER A 1 93 ? 14.737 -6.595 -22.202 1.00 89.19 93 SER A CA 1
ATOM 709 C C . SER A 1 93 ? 16.028 -6.590 -23.000 1.00 89.19 93 SER A C 1
ATOM 711 O O . SER A 1 93 ? 16.964 -5.854 -22.674 1.00 89.19 93 SER A O 1
ATOM 713 N N . TYR A 1 94 ? 16.056 -7.368 -24.074 1.00 91.25 94 TYR A N 1
ATOM 714 C CA . TYR A 1 94 ? 17.153 -7.374 -25.025 1.00 91.25 94 TYR A CA 1
ATOM 715 C C . TYR A 1 94 ? 16.700 -6.749 -26.339 1.00 91.25 94 TYR A C 1
ATOM 717 O O . TYR A 1 94 ? 15.706 -7.165 -26.930 1.00 91.25 94 TYR A O 1
ATOM 725 N N . ASN A 1 95 ? 17.445 -5.750 -26.795 1.00 87.94 95 ASN A N 1
ATOM 726 C CA . ASN A 1 95 ? 17.335 -5.214 -28.135 1.00 87.94 95 ASN A CA 1
ATOM 727 C C . ASN A 1 95 ? 18.468 -5.829 -28.974 1.00 87.94 95 ASN A C 1
ATOM 729 O O . ASN A 1 95 ? 19.631 -5.510 -28.712 1.00 87.94 95 ASN A O 1
ATOM 733 N N . PRO A 1 96 ? 18.168 -6.669 -29.980 1.00 85.94 96 PRO A N 1
ATOM 734 C CA . PRO A 1 96 ? 19.186 -7.265 -30.845 1.00 85.94 96 PRO A CA 1
ATOM 735 C C . PRO A 1 96 ? 19.902 -6.239 -31.734 1.00 85.94 96 PRO A C 1
ATOM 737 O O . PRO A 1 96 ? 20.896 -6.574 -32.371 1.00 85.94 96 PRO A O 1
ATOM 740 N N . GLY A 1 97 ? 19.435 -4.989 -31.764 1.00 88.19 97 GLY A N 1
ATOM 741 C CA . GLY A 1 97 ? 19.978 -3.952 -32.623 1.00 88.19 97 GLY A CA 1
ATOM 742 C C . GLY A 1 97 ? 19.599 -4.160 -34.087 1.00 88.19 97 GLY A C 1
ATOM 743 O O . GLY A 1 97 ? 18.810 -5.031 -34.449 1.00 88.19 97 GLY A O 1
ATOM 744 N N . SER A 1 98 ? 20.164 -3.319 -34.943 1.00 91.44 98 SER A N 1
ATOM 745 C CA . SER A 1 98 ? 20.037 -3.410 -36.390 1.00 91.44 98 SER A CA 1
ATOM 746 C C . SER A 1 98 ? 21.393 -3.112 -37.020 1.00 91.44 98 SER A C 1
ATOM 748 O O . SER A 1 98 ? 21.999 -2.088 -36.692 1.00 91.44 98 SER A O 1
ATOM 750 N N . PRO A 1 99 ? 21.878 -3.947 -37.954 1.00 86.56 99 PRO A N 1
ATOM 751 C CA . PRO A 1 99 ? 23.141 -3.690 -38.638 1.00 86.56 99 PRO A CA 1
ATOM 752 C C . PRO A 1 99 ? 23.094 -2.428 -39.519 1.00 86.56 99 PRO A C 1
ATOM 754 O O . PRO A 1 99 ? 24.140 -1.945 -39.951 1.00 86.56 99 PRO A O 1
ATOM 757 N N . GLY A 1 100 ? 21.913 -1.849 -39.767 1.00 90.31 100 GLY A N 1
ATOM 758 C CA . GLY A 1 100 ? 21.747 -0.732 -40.692 1.00 90.31 100 GLY A CA 1
ATOM 759 C C . GLY A 1 100 ? 22.110 -1.119 -42.129 1.00 90.31 100 GLY A C 1
ATOM 760 O O . GLY A 1 100 ? 22.221 -2.296 -42.472 1.00 90.31 100 GLY A O 1
ATOM 761 N N . ARG A 1 101 ? 22.308 -0.119 -42.991 1.00 91.94 101 ARG A N 1
ATOM 762 C CA . ARG A 1 101 ? 2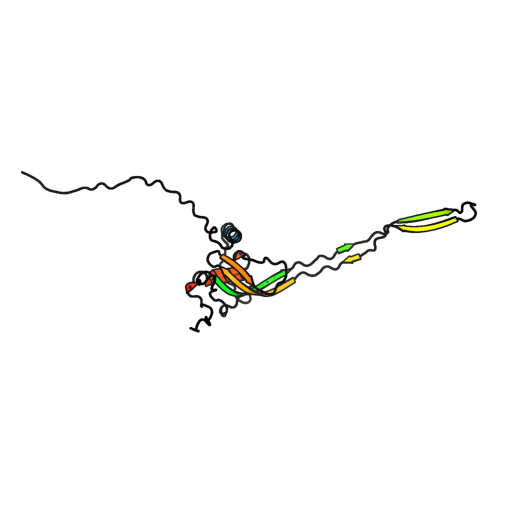2.788 -0.314 -44.368 1.00 91.94 101 ARG A CA 1
ATOM 763 C C . ARG A 1 101 ? 23.948 0.619 -44.680 1.00 91.94 101 ARG A C 1
ATOM 765 O O . ARG A 1 101 ? 23.977 1.759 -44.222 1.00 91.94 101 ARG A O 1
ATOM 772 N N . ARG A 1 102 ? 24.888 0.164 -45.507 1.00 92.12 102 ARG A N 1
ATOM 773 C CA . ARG A 1 102 ? 25.925 1.034 -46.074 1.00 92.12 102 ARG A CA 1
ATOM 774 C C . ARG A 1 102 ? 25.362 1.787 -47.273 1.00 92.12 102 ARG A C 1
ATOM 776 O O . ARG A 1 102 ? 24.844 1.174 -48.199 1.00 92.12 102 ARG A O 1
ATOM 783 N N . VAL A 1 103 ? 25.484 3.108 -47.249 1.00 93.19 103 VAL A N 1
ATOM 784 C CA . VAL A 1 103 ? 25.160 3.989 -48.371 1.00 93.19 103 VAL A CA 1
ATOM 785 C C . VAL A 1 103 ? 26.460 4.631 -48.828 1.00 93.19 103 VAL A C 1
ATOM 787 O O . VAL A 1 103 ? 27.145 5.267 -48.030 1.00 93.19 103 VAL A O 1
ATOM 790 N N . CYS A 1 104 ? 26.814 4.426 -50.093 1.00 93.88 104 CYS A N 1
ATOM 791 C CA . CYS A 1 104 ? 28.014 4.992 -50.690 1.00 93.88 104 CYS A CA 1
ATOM 792 C C . CYS A 1 104 ? 27.632 6.048 -51.722 1.00 93.88 104 CYS A C 1
ATOM 794 O O . CYS A 1 104 ? 26.806 5.790 -52.596 1.00 93.88 104 CYS A O 1
ATOM 796 N N . THR A 1 105 ? 28.266 7.210 -51.633 1.00 91.75 105 THR A N 1
ATOM 797 C CA . THR A 1 105 ? 28.108 8.309 -52.580 1.00 91.75 105 THR A CA 1
ATOM 798 C C . THR A 1 105 ? 29.447 8.554 -53.253 1.00 91.75 105 THR A C 1
ATOM 800 O O . THR A 1 105 ? 30.456 8.777 -52.580 1.00 91.75 105 THR A O 1
ATOM 803 N N . THR A 1 106 ? 29.460 8.509 -54.582 1.00 91.06 106 THR A N 1
ATOM 804 C CA . THR A 1 106 ? 30.640 8.842 -55.381 1.00 91.06 106 THR A CA 1
ATOM 805 C C . THR A 1 106 ? 30.475 10.234 -55.962 1.00 91.06 106 THR A C 1
ATOM 807 O O . THR A 1 106 ? 29.580 10.473 -56.769 1.00 91.06 106 THR A O 1
ATOM 810 N N . THR A 1 107 ? 31.368 11.141 -55.584 1.00 86.56 107 THR A N 1
ATOM 811 C CA . THR A 1 107 ? 31.444 12.482 -56.159 1.00 86.56 107 THR A CA 1
ATOM 812 C C . THR A 1 107 ? 32.588 12.513 -57.161 1.00 86.56 107 THR A C 1
ATOM 814 O O . THR A 1 107 ? 33.711 12.115 -56.848 1.00 86.56 107 THR A O 1
ATOM 817 N N . THR A 1 108 ? 32.301 12.968 -58.378 1.00 89.00 108 THR A N 1
ATOM 818 C CA . THR A 1 108 ? 33.313 13.175 -59.422 1.00 89.00 108 THR A CA 1
ATOM 819 C C . THR A 1 108 ? 33.571 14.670 -59.550 1.00 89.00 108 THR A C 1
ATOM 821 O O . THR A 1 108 ? 32.622 15.454 -59.527 1.00 89.00 108 THR A O 1
ATOM 824 N N . THR A 1 109 ? 34.834 15.084 -59.657 1.00 82.62 109 THR A N 1
ATOM 825 C CA . THR A 1 109 ? 35.158 16.494 -59.908 1.00 82.62 109 THR A CA 1
ATOM 826 C C . THR A 1 109 ? 34.588 16.945 -61.261 1.00 82.62 109 THR A C 1
ATOM 828 O O . THR A 1 109 ? 34.471 16.118 -62.167 1.00 82.62 109 THR A O 1
ATOM 831 N N . PRO A 1 110 ? 34.256 18.239 -61.448 1.00 79.19 110 PRO A N 1
ATOM 832 C CA . PRO A 1 110 ? 33.640 18.737 -62.688 1.00 79.19 110 PRO A CA 1
ATOM 833 C C . PRO A 1 110 ? 34.445 18.406 -63.953 1.00 79.19 110 PRO A C 1
ATOM 835 O O . PRO A 1 110 ? 33.889 18.244 -65.033 1.00 79.19 110 PRO A O 1
ATOM 838 N N . ASN A 1 111 ? 35.758 18.242 -63.791 1.00 82.81 111 ASN A N 1
ATOM 839 C CA . ASN A 1 111 ? 36.708 17.982 -64.866 1.00 82.81 111 ASN A CA 1
ATOM 840 C C . ASN A 1 111 ? 36.952 16.471 -65.081 1.00 82.81 111 ASN A C 1
ATOM 842 O O . ASN A 1 111 ? 37.865 16.099 -65.810 1.00 82.81 111 ASN A O 1
ATOM 846 N N . GLY A 1 112 ? 36.218 15.588 -64.391 1.00 78.06 112 GLY A N 1
ATOM 847 C CA . GLY A 1 112 ? 36.299 14.126 -64.529 1.00 78.06 112 GLY A CA 1
ATOM 848 C C . GLY A 1 112 ? 37.564 13.459 -63.966 1.00 78.06 112 GLY A C 1
ATOM 849 O O . GLY A 1 112 ? 37.635 12.232 -63.929 1.00 78.06 112 GLY A O 1
ATOM 850 N N . LEU A 1 113 ? 38.546 14.246 -63.518 1.00 78.94 113 LEU A N 1
ATOM 851 C CA . LEU A 1 113 ? 39.897 13.795 -63.159 1.00 78.94 113 LEU A CA 1
ATOM 852 C C . LEU A 1 113 ? 39.985 13.029 -61.832 1.00 78.94 113 LEU A C 1
ATOM 854 O O . LEU A 1 113 ? 40.869 12.193 -61.673 1.00 78.94 113 LEU A O 1
ATOM 858 N N . TYR A 1 114 ? 39.081 13.289 -60.885 1.00 82.31 114 TYR A N 1
ATOM 859 C CA . TYR A 1 114 ? 39.109 12.658 -59.565 1.00 82.31 114 TYR A CA 1
ATOM 860 C C . TYR A 1 114 ? 37.726 12.142 -59.185 1.00 82.31 114 TYR A C 1
ATOM 862 O O . TYR A 1 114 ? 36.723 12.844 -59.336 1.00 82.31 114 TYR A O 1
ATOM 870 N N . LYS A 1 115 ? 37.684 10.913 -58.664 1.00 88.00 115 LYS A N 1
ATOM 871 C CA . LYS A 1 115 ? 36.483 10.285 -58.112 1.00 88.00 115 LYS A CA 1
ATOM 872 C C . LYS A 1 115 ? 36.724 9.972 -56.646 1.00 88.00 115 LYS A C 1
ATOM 874 O O . LYS A 1 115 ? 37.646 9.228 -56.323 1.00 88.00 115 LYS A O 1
ATOM 879 N N . THR A 1 116 ? 35.866 10.494 -55.782 1.00 88.06 116 THR A N 1
ATOM 880 C CA . THR A 1 116 ? 35.903 10.208 -54.349 1.00 88.06 116 THR A CA 1
ATOM 881 C C . THR A 1 116 ? 34.630 9.476 -53.973 1.00 88.06 116 THR A C 1
ATOM 883 O O . THR A 1 116 ? 33.537 10.014 -54.128 1.00 88.06 116 THR A O 1
ATOM 886 N N . THR A 1 117 ? 34.764 8.251 -53.469 1.00 91.12 117 THR A N 1
ATOM 887 C CA . THR A 1 117 ? 33.640 7.478 -52.932 1.00 91.12 117 THR A CA 1
ATOM 888 C C . THR 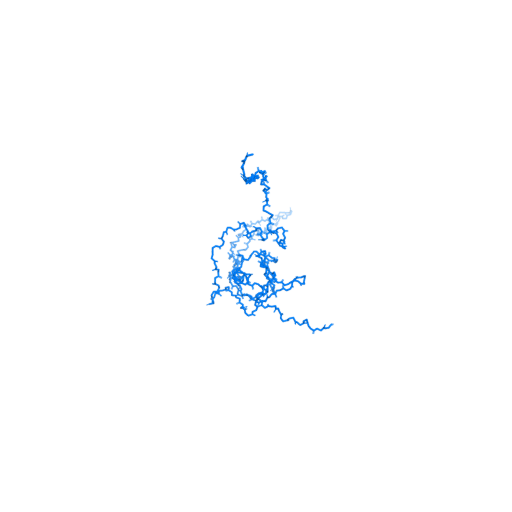A 1 117 ? 33.675 7.544 -51.413 1.00 91.12 117 THR A C 1
ATOM 890 O O . THR A 1 117 ? 34.644 7.106 -50.800 1.00 91.12 117 THR A O 1
ATOM 893 N N . SER A 1 118 ? 32.616 8.076 -50.808 1.00 89.94 118 SER A N 1
ATOM 894 C CA . SER A 1 118 ? 32.416 8.071 -49.359 1.00 89.94 118 SER A CA 1
ATOM 895 C C . SER A 1 118 ? 31.288 7.113 -49.013 1.00 89.94 118 SER A C 1
ATOM 897 O O . SER A 1 118 ? 30.213 7.190 -49.604 1.00 89.94 118 SER A O 1
ATOM 899 N N . CYS A 1 119 ? 31.523 6.209 -48.067 1.00 91.75 119 CYS A N 1
ATOM 900 C CA . CYS A 1 119 ? 30.516 5.272 -47.585 1.00 91.75 119 CYS A CA 1
ATOM 901 C C . CYS A 1 119 ? 30.184 5.574 -46.129 1.00 91.75 119 CYS A C 1
ATOM 903 O O . CYS A 1 119 ? 31.077 5.625 -45.284 1.00 91.75 119 CYS A O 1
ATOM 905 N N . GLN A 1 120 ? 28.898 5.712 -45.825 1.00 91.38 120 GLN A N 1
ATOM 906 C CA . GLN A 1 120 ? 28.397 5.891 -44.468 1.00 91.38 120 GLN A CA 1
ATOM 907 C C . GLN A 1 120 ? 27.434 4.762 -44.112 1.00 91.38 120 GLN A C 1
ATOM 909 O O . GLN A 1 120 ? 26.644 4.300 -44.937 1.00 91.38 120 GLN A O 1
ATOM 914 N N . GLN A 1 121 ? 27.517 4.287 -42.872 1.00 90.75 121 GLN A N 1
ATOM 915 C CA . GLN A 1 121 ? 26.572 3.317 -42.337 1.00 90.75 121 GLN A CA 1
ATOM 916 C C . GLN A 1 121 ? 25.380 4.075 -41.756 1.00 90.75 121 GLN A C 1
ATOM 918 O O . GLN A 1 121 ? 25.525 4.859 -40.823 1.00 90.75 121 GLN A O 1
ATOM 923 N N . VAL A 1 122 ? 24.205 3.859 -42.339 1.00 91.88 122 VAL A N 1
ATOM 924 C CA . VAL A 1 122 ? 22.971 4.565 -41.995 1.00 91.88 122 VAL A CA 1
ATOM 925 C C . VAL A 1 122 ? 21.998 3.585 -41.349 1.00 91.88 122 VAL A C 1
ATOM 927 O O . VAL A 1 122 ? 21.810 2.471 -41.841 1.00 91.88 122 VAL A O 1
ATOM 930 N N . GLY A 1 123 ? 21.365 4.002 -40.251 1.00 89.19 123 GLY A N 1
ATOM 931 C CA . GLY A 1 123 ? 20.358 3.198 -39.548 1.00 89.19 123 GLY A CA 1
ATOM 932 C C . GLY A 1 123 ? 20.928 2.060 -38.698 1.00 89.19 123 GLY A C 1
ATOM 933 O O . GLY A 1 123 ? 20.196 1.131 -38.370 1.00 89.19 123 GLY A O 1
ATOM 934 N N . TYR A 1 124 ? 22.221 2.108 -38.361 1.00 91.12 124 TYR A N 1
ATOM 935 C CA . TYR A 1 124 ? 22.802 1.185 -37.389 1.00 91.12 124 TYR A CA 1
ATOM 936 C C . TYR A 1 124 ? 22.242 1.467 -35.991 1.00 91.12 124 TYR A C 1
ATOM 938 O O . TYR A 1 124 ? 22.276 2.603 -35.519 1.00 91.12 124 TYR A O 1
ATOM 946 N N . VAL A 1 125 ? 21.756 0.421 -35.329 1.00 90.69 125 VAL A N 1
ATOM 947 C CA . VAL A 1 125 ? 21.318 0.442 -33.932 1.00 90.69 125 VAL A CA 1
ATOM 948 C C . VAL A 1 125 ? 22.130 -0.615 -33.202 1.00 90.69 125 VAL A C 1
ATOM 950 O O . VAL A 1 125 ? 22.056 -1.792 -33.543 1.00 90.69 125 VAL A O 1
ATOM 953 N N . ALA A 1 126 ? 22.912 -0.213 -32.204 1.00 88.81 126 ALA A N 1
ATOM 954 C CA . ALA A 1 126 ? 23.704 -1.167 -31.441 1.00 88.81 126 ALA A CA 1
ATOM 955 C C . ALA A 1 126 ? 22.791 -2.126 -30.648 1.00 88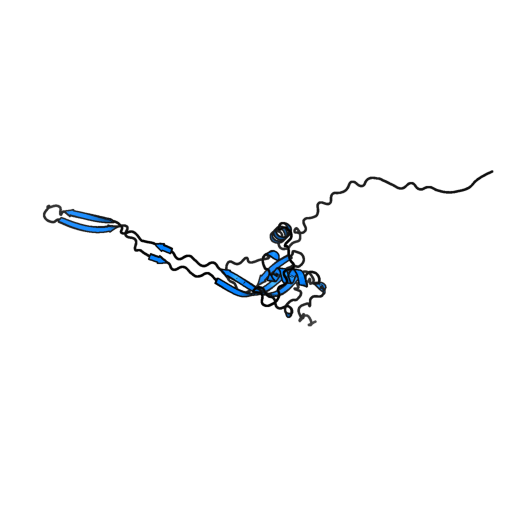.81 126 ALA A C 1
ATOM 957 O O . ALA A 1 126 ? 21.794 -1.672 -30.068 1.00 88.81 126 ALA A O 1
ATOM 958 N N . PRO A 1 127 ? 23.128 -3.427 -30.576 1.00 92.75 127 PRO A N 1
ATOM 959 C CA . PRO A 1 127 ? 22.487 -4.328 -29.634 1.00 92.75 127 PRO A CA 1
ATOM 960 C C . PRO A 1 127 ? 22.640 -3.781 -28.213 1.00 92.75 127 PRO A C 1
ATOM 962 O O . PRO A 1 127 ? 23.702 -3.279 -27.842 1.00 92.75 127 PRO A O 1
ATOM 965 N N . SER A 1 128 ? 21.586 -3.860 -27.410 1.00 88.12 128 SER A N 1
ATOM 966 C CA . SER A 1 128 ? 21.620 -3.397 -26.024 1.00 88.12 128 SER A CA 1
ATOM 967 C C . SER A 1 128 ? 20.810 -4.309 -25.121 1.00 88.12 128 SER A C 1
ATOM 969 O O . SER A 1 128 ? 19.745 -4.804 -25.483 1.00 88.12 128 SER A O 1
ATOM 971 N N . TYR A 1 129 ? 21.329 -4.523 -23.919 1.00 88.75 129 TYR A N 1
ATOM 972 C CA . TYR A 1 129 ? 20.653 -5.266 -22.871 1.00 88.75 129 TYR A CA 1
ATOM 973 C C . TYR A 1 129 ? 20.254 -4.302 -21.760 1.00 88.75 129 TYR A C 1
ATOM 975 O O . TYR A 1 129 ? 21.085 -3.544 -21.258 1.00 88.75 129 TYR A O 1
ATOM 983 N N . ARG A 1 130 ? 18.980 -4.330 -21.376 1.00 85.69 130 ARG A N 1
ATOM 984 C CA . ARG A 1 130 ? 18.484 -3.665 -20.173 1.00 85.69 130 ARG A CA 1
ATOM 985 C C . ARG A 1 130 ? 18.176 -4.750 -19.158 1.00 85.69 130 ARG A C 1
ATOM 987 O O . ARG A 1 130 ? 17.281 -5.566 -19.380 1.00 85.69 130 ARG A O 1
ATOM 994 N N . ALA A 1 131 ? 18.942 -4.764 -18.073 1.00 84.19 131 ALA A N 1
ATOM 995 C CA . ALA A 1 131 ? 18.694 -5.678 -16.974 1.00 84.19 131 ALA A CA 1
ATOM 996 C C . ALA A 1 131 ? 17.322 -5.391 -16.357 1.00 84.19 131 ALA A C 1
ATOM 998 O O . ALA A 1 131 ? 16.935 -4.233 -16.197 1.00 84.19 131 ALA A O 1
ATOM 999 N N . GLY A 1 132 ? 16.607 -6.459 -16.021 1.00 84.38 132 GLY A N 1
ATOM 1000 C CA . GLY A 1 132 ? 15.396 -6.359 -15.226 1.00 84.38 132 GLY A CA 1
ATOM 1001 C C . GLY A 1 132 ? 15.730 -6.068 -13.769 1.00 84.38 132 GLY A C 1
ATOM 1002 O O . GLY A 1 132 ? 16.807 -6.424 -13.286 1.00 84.38 132 GLY A O 1
ATOM 1003 N N . THR A 1 133 ? 14.798 -5.443 -13.061 1.00 80.69 133 THR A N 1
ATOM 1004 C CA . THR A 1 133 ? 14.857 -5.346 -11.602 1.00 80.69 133 THR A CA 1
ATOM 1005 C C . THR A 1 133 ? 14.084 -6.507 -10.984 1.00 80.69 133 THR A C 1
ATOM 1007 O O . THR A 1 133 ? 12.972 -6.791 -11.431 1.00 80.69 133 THR A O 1
ATOM 1010 N N . PRO A 1 134 ? 14.626 -7.198 -9.966 1.00 74.75 134 PRO A N 1
ATOM 1011 C CA . PRO A 1 134 ? 13.859 -8.202 -9.245 1.00 74.75 134 PRO A CA 1
ATOM 1012 C C . PRO A 1 134 ? 12.677 -7.540 -8.529 1.00 74.75 134 PRO A C 1
ATOM 1014 O O . PRO A 1 134 ? 12.780 -6.412 -8.042 1.00 74.75 134 PRO A O 1
ATOM 1017 N N . GLY A 1 135 ? 11.547 -8.243 -8.487 1.00 76.19 135 GLY A N 1
ATOM 1018 C CA . GLY A 1 135 ? 10.458 -7.893 -7.581 1.00 76.19 135 GLY A CA 1
ATOM 1019 C C . GLY A 1 135 ? 10.809 -8.274 -6.148 1.00 76.19 135 GLY A C 1
ATOM 1020 O O . GLY A 1 135 ? 11.814 -8.943 -5.896 1.00 76.19 135 GLY A O 1
ATOM 1021 N N . GLY A 1 136 ? 9.962 -7.883 -5.208 1.00 71.94 136 GLY A N 1
ATOM 1022 C CA . GLY A 1 136 ? 10.186 -8.220 -3.813 1.00 71.94 136 GLY A CA 1
ATOM 1023 C C . GLY A 1 136 ? 9.011 -7.878 -2.923 1.00 71.94 136 GLY A C 1
ATOM 1024 O O . GLY A 1 136 ? 7.987 -7.355 -3.366 1.00 71.94 136 GLY A O 1
ATOM 1025 N N . VAL A 1 137 ? 9.186 -8.195 -1.646 1.00 70.56 137 VAL A N 1
ATOM 1026 C CA . VAL A 1 137 ? 8.218 -7.895 -0.600 1.00 70.56 137 VAL A CA 1
ATOM 1027 C C . VAL A 1 137 ? 8.935 -7.122 0.493 1.00 70.56 137 VAL A C 1
ATOM 1029 O O . VAL A 1 137 ? 9.961 -7.570 1.003 1.00 70.56 137 VAL A O 1
ATOM 1032 N N . GLU A 1 138 ? 8.420 -5.948 0.835 1.00 70.00 138 GLU A N 1
ATOM 1033 C CA . GLU A 1 138 ? 8.965 -5.124 1.907 1.00 70.00 138 GLU A CA 1
ATOM 1034 C C . GLU A 1 138 ? 8.007 -5.121 3.102 1.00 70.00 138 GLU A C 1
ATOM 1036 O O . GLU A 1 138 ? 6.828 -4.787 2.966 1.00 70.00 138 GLU A O 1
ATOM 1041 N N . ARG A 1 139 ? 8.514 -5.479 4.288 1.00 74.75 139 ARG A N 1
ATOM 1042 C CA . ARG A 1 139 ? 7.772 -5.364 5.552 1.00 74.75 139 ARG A CA 1
ATOM 1043 C C . ARG A 1 139 ? 7.900 -3.939 6.067 1.00 74.75 139 ARG A C 1
ATOM 1045 O O . ARG A 1 139 ? 8.998 -3.515 6.424 1.00 74.75 139 ARG A O 1
ATOM 1052 N N . ARG A 1 140 ? 6.786 -3.212 6.154 1.00 75.12 140 ARG A N 1
ATOM 1053 C CA . ARG A 1 140 ? 6.761 -1.854 6.713 1.00 75.12 140 ARG A CA 1
ATOM 1054 C C . ARG A 1 140 ? 5.716 -1.716 7.804 1.00 75.12 140 ARG A C 1
ATOM 1056 O O . ARG A 1 140 ? 4.662 -2.348 7.764 1.00 75.12 140 ARG A O 1
ATOM 1063 N N . SER A 1 141 ? 6.022 -0.852 8.765 1.00 80.38 141 SER A N 1
ATOM 1064 C CA . SER A 1 141 ? 5.100 -0.461 9.826 1.00 80.38 141 SER A CA 1
ATOM 1065 C C . SER A 1 141 ? 4.422 0.858 9.471 1.00 80.38 141 SER A C 1
ATOM 1067 O O . SER A 1 141 ? 5.085 1.811 9.068 1.00 80.38 141 SER A O 1
ATOM 1069 N N . PHE A 1 142 ? 3.108 0.914 9.651 1.00 83.25 142 PHE A N 1
ATOM 1070 C CA . PHE A 1 142 ? 2.270 2.082 9.404 1.00 83.25 142 PHE A CA 1
ATOM 1071 C C . PHE A 1 142 ? 1.447 2.409 10.643 1.00 83.25 142 PHE A C 1
ATOM 1073 O O . PHE A 1 142 ? 1.096 1.524 11.432 1.00 83.25 142 PHE A O 1
ATOM 1080 N N . ARG A 1 143 ? 1.099 3.687 10.792 1.00 86.81 143 ARG A N 1
ATOM 1081 C CA . ARG A 1 143 ? 0.066 4.109 11.730 1.00 86.81 143 ARG A CA 1
ATOM 1082 C C . ARG A 1 143 ? -1.274 4.107 11.010 1.00 86.81 143 ARG A C 1
ATOM 1084 O O . ARG A 1 143 ? -1.450 4.822 10.031 1.00 86.81 143 ARG A O 1
ATOM 1091 N N . TYR A 1 144 ? -2.215 3.331 11.510 1.00 88.56 144 TYR A N 1
ATOM 1092 C CA . TYR A 1 144 ? -3.553 3.219 10.954 1.00 88.56 144 TYR A CA 1
ATOM 1093 C C . TYR A 1 144 ? -4.496 4.210 11.638 1.00 88.56 144 TYR A C 1
ATOM 1095 O O . TYR A 1 144 ? -4.376 4.491 12.839 1.00 88.56 144 TYR A O 1
ATOM 1103 N N . GLN A 1 145 ? -5.434 4.729 10.857 1.00 91.38 145 GLN A N 1
ATOM 1104 C CA . GLN A 1 145 ? -6.675 5.343 11.313 1.00 91.38 145 GLN A CA 1
ATOM 1105 C C . GLN A 1 145 ? -7.802 4.488 10.748 1.00 91.38 145 GLN A C 1
ATOM 1107 O O . GLN A 1 145 ? -7.829 4.264 9.548 1.00 91.38 145 GLN A O 1
ATOM 1112 N N . LEU A 1 146 ? -8.679 3.959 11.591 1.00 91.81 146 LEU A N 1
ATOM 1113 C CA . LEU A 1 146 ? -9.720 3.017 11.187 1.00 91.81 146 LEU A CA 1
ATOM 1114 C C . LEU A 1 146 ? -11.077 3.560 11.620 1.00 91.81 146 LEU A C 1
ATOM 1116 O O . LEU A 1 146 ? -11.234 3.941 12.776 1.00 91.81 146 LEU A O 1
ATOM 1120 N N . ASP A 1 147 ? -12.032 3.619 10.702 1.00 92.75 147 ASP A N 1
ATOM 1121 C CA . ASP A 1 147 ? -13.417 4.006 10.940 1.00 92.75 147 ASP A CA 1
ATOM 1122 C C . ASP A 1 147 ? -14.257 2.745 11.146 1.00 92.75 147 ASP A C 1
ATOM 1124 O O . ASP A 1 147 ? -14.492 1.976 10.215 1.00 92.75 147 ASP A O 1
ATOM 1128 N N . CYS A 1 148 ? -14.708 2.525 12.378 1.00 90.12 148 CYS A N 1
ATOM 1129 C CA . CYS A 1 148 ? -15.495 1.349 12.729 1.00 90.12 148 CYS A CA 1
ATOM 1130 C C . CYS A 1 148 ? -16.944 1.408 12.244 1.00 90.12 148 CYS A C 1
ATOM 1132 O O . CYS A 1 148 ? -17.623 0.383 12.268 1.00 90.12 148 CYS A O 1
ATOM 1134 N N . LYS A 1 149 ? -17.429 2.584 11.831 1.00 89.06 149 LYS A N 1
ATOM 1135 C CA . LYS A 1 149 ? -18.784 2.744 11.299 1.00 89.06 149 LYS A CA 1
ATOM 1136 C C . LYS A 1 149 ? -18.818 2.447 9.805 1.00 89.06 149 LYS A C 1
ATOM 1138 O O . LYS A 1 149 ? -19.659 1.675 9.363 1.00 89.06 149 LYS A O 1
ATOM 1143 N N . ASP A 1 150 ? -17.894 3.047 9.062 1.00 86.50 150 ASP A N 1
ATOM 1144 C CA . ASP A 1 150 ? -17.842 2.916 7.601 1.00 86.50 150 ASP A CA 1
ATOM 1145 C C . ASP A 1 150 ? -17.004 1.707 7.153 1.00 86.50 150 ASP A C 1
ATOM 1147 O O . ASP A 1 150 ? -16.973 1.391 5.967 1.00 86.50 150 ASP A O 1
ATOM 1151 N N . LEU A 1 151 ? -16.307 1.052 8.090 1.00 89.25 151 LEU A N 1
ATOM 1152 C CA . LEU A 1 151 ? -15.376 -0.050 7.833 1.00 89.25 151 LEU A CA 1
ATOM 1153 C C . LEU A 1 151 ? -14.341 0.327 6.769 1.00 89.25 151 LEU A C 1
ATOM 1155 O O . LEU A 1 151 ? -14.048 -0.409 5.825 1.00 89.25 151 LEU A O 1
ATOM 1159 N N . THR A 1 152 ? -13.746 1.501 6.972 1.00 91.06 152 THR A N 1
ATOM 1160 C CA . THR A 1 152 ? -12.647 2.019 6.159 1.00 91.06 152 THR A CA 1
ATOM 1161 C C . THR A 1 152 ? -11.417 2.301 7.015 1.00 91.06 152 THR A C 1
ATOM 1163 O O . THR A 1 152 ? -11.503 2.463 8.233 1.00 91.06 152 THR A O 1
ATOM 1166 N N . PHE A 1 153 ? -10.240 2.352 6.400 1.00 90.19 153 PHE A N 1
ATOM 1167 C CA . PHE A 1 153 ? -8.996 2.706 7.069 1.00 90.19 153 PHE A CA 1
ATOM 1168 C C . PHE A 1 153 ? -8.102 3.576 6.190 1.00 90.19 153 PHE A C 1
ATOM 1170 O O . PHE A 1 153 ? -8.150 3.512 4.968 1.00 90.19 153 PHE A O 1
ATOM 1177 N N . ASP A 1 154 ? -7.237 4.354 6.826 1.00 87.00 154 ASP A N 1
ATOM 1178 C CA . ASP A 1 154 ? -6.165 5.115 6.194 1.00 87.00 154 ASP A CA 1
ATOM 1179 C C . ASP A 1 154 ? -4.825 4.763 6.861 1.00 87.00 154 ASP A C 1
ATOM 1181 O O . ASP A 1 1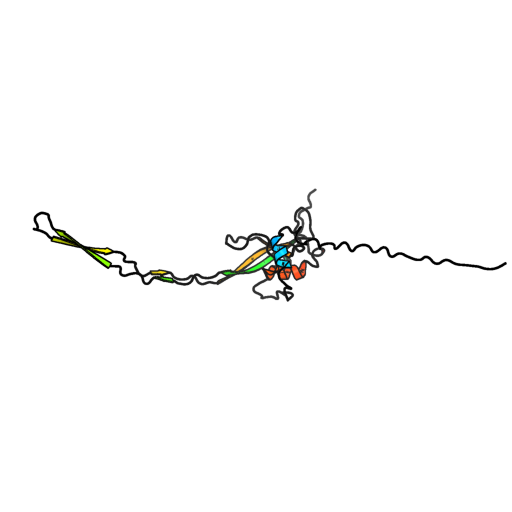54 ? -4.743 4.560 8.079 1.00 87.00 154 ASP A O 1
ATOM 1185 N N . ARG A 1 155 ? -3.754 4.694 6.065 1.00 83.81 155 ARG A N 1
ATOM 1186 C CA . ARG A 1 155 ? -2.385 4.414 6.522 1.00 83.81 155 ARG A CA 1
ATOM 1187 C C . ARG A 1 155 ? -1.560 5.691 6.474 1.00 83.81 155 ARG A C 1
ATOM 1189 O O . ARG A 1 155 ? -1.255 6.223 5.411 1.00 83.81 155 ARG A O 1
ATOM 1196 N N . LYS A 1 156 ? -1.124 6.153 7.642 1.00 77.44 156 LYS A N 1
ATOM 1197 C CA . LYS A 1 156 ? -0.190 7.268 7.809 1.00 77.44 156 LYS A CA 1
ATOM 1198 C C . LYS A 1 156 ? 1.234 6.731 8.025 1.00 77.44 156 LYS A C 1
ATOM 1200 O O . LYS A 1 156 ? 1.472 5.938 8.938 1.00 77.44 156 LYS A O 1
ATOM 1205 N N . GLY A 1 157 ? 2.181 7.163 7.193 1.00 65.88 157 GLY A N 1
ATOM 1206 C CA . GLY A 1 157 ? 3.606 6.809 7.274 1.00 65.88 157 GLY A CA 1
ATOM 1207 C C . GLY A 1 157 ? 4.407 7.322 6.070 1.00 65.88 157 GLY A C 1
ATOM 1208 O O . GLY A 1 157 ? 3.816 7.729 5.070 1.00 65.88 157 GLY A O 1
ATOM 1209 N N . ASP A 1 158 ? 5.740 7.284 6.159 1.00 52.66 158 ASP A N 1
ATOM 1210 C CA . ASP A 1 158 ? 6.690 7.914 5.217 1.00 52.66 158 ASP A CA 1
ATOM 1211 C C . ASP A 1 158 ? 6.819 7.223 3.842 1.00 52.66 158 ASP A C 1
ATOM 1213 O O . ASP A 1 158 ? 7.885 7.240 3.225 1.00 52.66 158 ASP A O 1
ATOM 1217 N N . PHE A 1 159 ? 5.760 6.604 3.310 1.00 48.12 159 PHE A N 1
ATOM 1218 C CA . PHE A 1 159 ? 5.801 6.136 1.924 1.00 48.12 159 PHE A CA 1
ATOM 1219 C C . PHE A 1 159 ? 5.357 7.238 0.960 1.00 48.12 159 PHE A C 1
ATOM 1221 O O . PHE A 1 159 ? 4.183 7.405 0.628 1.00 48.12 159 PHE A O 1
ATOM 1228 N N . SER A 1 160 ? 6.348 7.981 0.475 1.00 40.50 160 SER A N 1
ATOM 1229 C CA . SER A 1 160 ? 6.313 8.716 -0.786 1.00 40.50 160 SER A CA 1
ATOM 1230 C C . SER A 1 160 ? 6.420 7.739 -1.967 1.00 40.50 160 SER A C 1
ATOM 1232 O O . SER A 1 160 ? 7.403 7.704 -2.697 1.00 40.50 160 SER A O 1
ATOM 1234 N N . GLY A 1 161 ? 5.397 6.917 -2.174 1.00 42.34 161 GLY A N 1
ATOM 1235 C CA . GLY A 1 161 ? 5.284 6.073 -3.362 1.00 42.34 161 GLY A CA 1
ATOM 1236 C C . GLY A 1 161 ? 3.822 5.793 -3.670 1.00 42.34 161 GLY A C 1
ATOM 1237 O O . GLY A 1 161 ? 2.979 5.992 -2.802 1.00 42.34 161 GLY A O 1
ATOM 1238 N N . PHE A 1 162 ? 3.537 5.402 -4.913 1.00 40.34 162 PHE A N 1
ATOM 1239 C CA . PHE A 1 162 ? 2.222 5.178 -5.541 1.00 40.34 162 PHE A CA 1
ATOM 1240 C C . PHE A 1 162 ? 1.344 4.099 -4.849 1.00 40.34 162 PHE A C 1
ATOM 1242 O O . PHE A 1 162 ? 0.859 3.174 -5.489 1.00 40.34 162 PHE A O 1
ATOM 1249 N N . GLY A 1 163 ? 1.149 4.190 -3.536 1.00 49.47 163 GLY A N 1
ATOM 1250 C CA . GLY A 1 163 ? 0.148 3.455 -2.773 1.00 49.47 163 GLY A CA 1
ATOM 1251 C C . GLY A 1 163 ? -1.042 4.367 -2.492 1.00 49.47 163 GLY A C 1
ATOM 1252 O O . GLY A 1 163 ? -0.854 5.556 -2.226 1.00 49.47 163 GLY A O 1
ATOM 1253 N N . ASN A 1 164 ? -2.251 3.813 -2.588 1.00 52.66 164 ASN A N 1
ATOM 1254 C CA . ASN A 1 164 ? -3.521 4.511 -2.388 1.00 52.66 164 ASN A CA 1
ATOM 1255 C C . ASN A 1 164 ? -3.480 5.359 -1.106 1.00 52.66 164 ASN A C 1
ATOM 1257 O O . ASN A 1 164 ? -3.448 4.835 0.008 1.00 52.66 164 ASN A O 1
ATOM 1261 N N . LYS A 1 165 ? -3.415 6.682 -1.282 1.00 58.88 165 LYS A N 1
ATOM 1262 C CA . LYS A 1 165 ? -3.557 7.658 -0.201 1.00 58.88 165 LYS A CA 1
ATOM 1263 C C . LYS A 1 165 ? -5.043 7.910 0.000 1.00 58.88 165 LYS A C 1
ATOM 1265 O O . LYS A 1 165 ? -5.729 8.227 -0.968 1.00 58.88 165 LYS A O 1
ATOM 1270 N N . GLY A 1 166 ? -5.500 7.852 1.244 1.00 73.38 166 GLY A N 1
ATOM 1271 C CA . GLY A 1 166 ? -6.899 8.075 1.588 1.00 73.38 166 GLY A CA 1
ATOM 1272 C C . GLY A 1 166 ? -7.522 6.862 2.262 1.00 73.38 166 GLY A C 1
ATOM 1273 O O . GLY A 1 166 ? -6.856 5.861 2.520 1.00 73.38 166 GLY A O 1
ATOM 1274 N N . TRP A 1 167 ? -8.804 7.001 2.576 1.00 82.56 167 TRP A N 1
ATOM 1275 C CA . TRP A 1 167 ? -9.594 5.936 3.171 1.00 82.56 167 TRP A CA 1
ATOM 1276 C C . TRP A 1 167 ? -9.813 4.816 2.144 1.00 82.56 167 TRP A C 1
ATOM 1278 O O . TRP A 1 167 ? -10.106 5.086 0.984 1.00 82.56 167 TRP A O 1
ATOM 1288 N N . MET A 1 168 ? -9.608 3.573 2.569 1.00 86.06 168 MET A N 1
ATOM 1289 C CA . MET A 1 168 ? -9.790 2.339 1.797 1.00 86.06 168 MET A CA 1
ATOM 1290 C C . MET A 1 168 ? -10.686 1.389 2.591 1.00 86.06 168 MET A C 1
ATOM 1292 O O . MET A 1 168 ? -10.727 1.480 3.819 1.00 86.06 168 MET A O 1
ATOM 1296 N N . ALA A 1 169 ? -11.381 0.460 1.938 1.00 85.75 169 ALA A N 1
ATOM 1297 C CA . ALA A 1 169 ? -12.192 -0.536 2.643 1.00 85.75 169 ALA A CA 1
ATOM 1298 C C . ALA A 1 169 ? -11.307 -1.482 3.474 1.00 85.75 169 ALA A C 1
ATOM 1300 O O . ALA A 1 169 ? -10.281 -1.948 2.987 1.00 85.75 169 ALA A O 1
ATOM 1301 N N . VAL A 1 170 ? -11.702 -1.826 4.708 1.00 86.69 170 VAL A N 1
ATOM 1302 C CA . VAL A 1 170 ? -10.905 -2.705 5.603 1.00 86.69 170 VAL A CA 1
ATOM 1303 C C . VAL A 1 170 ? -10.543 -4.061 4.991 1.00 86.69 170 VAL A C 1
ATOM 1305 O O . VAL A 1 170 ? -9.482 -4.592 5.308 1.00 86.69 170 VAL A O 1
ATOM 1308 N N . GLY A 1 171 ? -11.357 -4.574 4.064 1.00 80.81 171 GLY A N 1
ATOM 1309 C CA . GLY A 1 171 ? -11.082 -5.815 3.336 1.00 80.81 171 GLY A CA 1
ATOM 1310 C C . GLY A 1 171 ? -9.865 -5.754 2.402 1.00 80.81 171 GLY A C 1
ATOM 1311 O O . GLY A 1 171 ? -9.382 -6.799 1.974 1.00 80.81 171 GLY A O 1
ATOM 1312 N N . GLU A 1 172 ? -9.341 -4.562 2.099 1.00 80.88 172 GLU A N 1
ATOM 1313 C CA . GLU A 1 172 ? -8.138 -4.390 1.273 1.00 80.88 172 GLU A CA 1
ATOM 1314 C C . GLU A 1 172 ? -6.825 -4.625 2.040 1.00 80.88 172 GLU A C 1
ATOM 1316 O O . GLU A 1 172 ? -5.786 -4.841 1.415 1.00 80.88 172 GLU A O 1
ATOM 1321 N N . ASP A 1 173 ? -6.837 -4.590 3.379 1.00 82.19 173 ASP A N 1
ATOM 1322 C CA . ASP A 1 173 ? -5.649 -4.841 4.202 1.00 82.19 173 ASP A CA 1
ATOM 1323 C C . ASP A 1 173 ? -5.977 -5.819 5.345 1.00 82.19 173 ASP A C 1
ATOM 1325 O O . ASP A 1 173 ? -6.708 -5.463 6.276 1.00 82.19 173 ASP A O 1
ATOM 1329 N N . PRO A 1 174 ? -5.404 -7.042 5.336 1.00 84.44 174 PRO A N 1
ATOM 1330 C CA . PRO A 1 174 ? -5.650 -8.043 6.375 1.00 84.44 174 PRO A CA 1
ATOM 1331 C C . PRO A 1 174 ? -5.355 -7.549 7.797 1.00 84.44 174 PRO A C 1
ATOM 1333 O O . PRO A 1 174 ? -6.001 -7.983 8.752 1.00 84.44 174 PRO A O 1
ATOM 1336 N N . THR A 1 175 ? -4.402 -6.623 7.959 1.00 86.06 175 THR A N 1
ATOM 1337 C CA . THR A 1 175 ? -4.089 -6.022 9.259 1.00 86.06 175 THR A CA 1
ATOM 1338 C C . THR A 1 175 ? -5.226 -5.112 9.730 1.00 86.06 175 THR A C 1
ATOM 1340 O O . THR A 1 175 ? -5.564 -5.124 10.915 1.00 86.06 175 THR A O 1
ATOM 1343 N N . ALA A 1 176 ? -5.835 -4.338 8.825 1.00 88.56 176 ALA A N 1
ATOM 1344 C CA . ALA A 1 176 ? -6.973 -3.477 9.143 1.00 88.56 176 ALA A CA 1
ATOM 1345 C C . ALA A 1 176 ? -8.233 -4.297 9.449 1.00 88.56 176 ALA A C 1
ATOM 1347 O O . ALA A 1 176 ? -8.875 -4.046 10.469 1.00 88.56 176 ALA A O 1
ATOM 1348 N N . GLN A 1 177 ? -8.529 -5.317 8.635 1.00 88.88 177 GLN A N 1
ATOM 1349 C CA . GLN A 1 177 ? -9.649 -6.236 8.860 1.00 88.88 177 GLN A CA 1
ATOM 1350 C C . GLN A 1 177 ? -9.584 -6.879 10.251 1.00 88.88 177 GLN A C 1
ATOM 1352 O O . GLN A 1 177 ? -10.554 -6.846 11.004 1.00 88.88 177 GLN A O 1
ATOM 1357 N N . ALA A 1 178 ? -8.418 -7.397 10.642 1.00 88.12 178 ALA A N 1
ATOM 1358 C CA . ALA A 1 178 ? -8.254 -8.074 11.925 1.00 88.12 178 ALA A CA 1
ATOM 1359 C C . ALA A 1 178 ? -8.468 -7.155 13.137 1.00 88.12 178 ALA A C 1
ATOM 1361 O O . ALA A 1 178 ? -8.961 -7.590 14.182 1.00 88.12 178 ALA A O 1
ATOM 1362 N N . VAL A 1 179 ? -8.091 -5.878 13.018 1.00 88.94 179 VAL A N 1
ATOM 1363 C CA . VAL A 1 179 ? -8.375 -4.886 14.061 1.00 88.94 179 VAL A CA 1
ATOM 1364 C C . VAL A 1 179 ? -9.851 -4.502 14.049 1.00 88.94 179 VAL A C 1
ATOM 1366 O O . VAL A 1 179 ? -10.438 -4.409 15.128 1.00 88.94 179 VAL A O 1
ATOM 1369 N N . ALA A 1 180 ? -10.463 -4.332 12.873 1.00 90.38 180 ALA A N 1
ATOM 1370 C CA . ALA A 1 180 ? -11.886 -4.027 12.755 1.00 90.38 180 ALA A CA 1
ATOM 1371 C C . ALA A 1 180 ? -12.742 -5.109 13.429 1.00 90.38 180 ALA A C 1
ATOM 1373 O O . ALA A 1 180 ? -13.497 -4.812 14.355 1.00 90.38 180 ALA A O 1
ATOM 1374 N N . ASP A 1 181 ? -12.537 -6.371 13.050 1.00 87.62 181 ASP A N 1
ATOM 1375 C CA . ASP A 1 181 ? -13.286 -7.523 13.561 1.00 87.62 181 ASP A CA 1
ATOM 1376 C C . ASP A 1 181 ? -13.183 -7.661 15.085 1.00 87.62 181 ASP A C 1
ATOM 1378 O O . ASP A 1 181 ? -14.129 -8.085 15.753 1.00 87.62 181 ASP A O 1
ATOM 1382 N N . ARG A 1 182 ? -12.020 -7.316 15.649 1.00 87.06 182 ARG A N 1
ATOM 1383 C CA . ARG A 1 182 ? -11.743 -7.486 17.076 1.00 87.06 182 ARG A CA 1
ATOM 1384 C C . ARG A 1 182 ? -12.189 -6.304 17.927 1.00 87.06 182 ARG A C 1
ATOM 1386 O O . ARG A 1 182 ? -12.667 -6.520 19.038 1.00 87.06 182 ARG A O 1
ATOM 1393 N N . TYR A 1 183 ? -11.971 -5.077 17.462 1.00 89.56 183 TYR A N 1
ATOM 1394 C CA . TYR A 1 183 ? -12.079 -3.883 18.302 1.00 89.56 183 TYR A CA 1
ATOM 1395 C C . TYR A 1 183 ? -13.269 -2.992 17.962 1.00 89.56 183 TYR A C 1
ATOM 1397 O O . TYR A 1 183 ? -13.734 -2.290 18.855 1.00 89.56 183 TYR A O 1
ATOM 1405 N N . CYS A 1 184 ? -13.808 -3.035 16.741 1.00 88.75 184 CYS A N 1
ATOM 1406 C CA . CYS A 1 184 ? -14.994 -2.244 16.412 1.00 88.75 184 CYS A CA 1
ATOM 1407 C C . CYS A 1 184 ? -16.244 -2.639 17.213 1.00 88.75 184 CYS A C 1
ATOM 1409 O O . CYS A 1 184 ? -16.917 -1.733 17.702 1.00 88.75 184 CYS A O 1
ATOM 1411 N N . PRO A 1 185 ? -16.530 -3.934 17.469 1.00 90.06 185 PRO A N 1
ATOM 1412 C CA . PRO A 1 185 ? -17.666 -4.323 18.311 1.00 90.06 185 PRO A CA 1
ATOM 1413 C C . PRO A 1 185 ? -17.560 -3.852 19.767 1.00 90.06 185 PRO A C 1
ATOM 1415 O O . PRO A 1 185 ? -18.556 -3.833 20.482 1.00 90.06 185 PRO A O 1
ATOM 1418 N N . ILE A 1 186 ? -16.352 -3.509 20.220 1.00 87.75 186 ILE A N 1
ATOM 1419 C CA . ILE A 1 186 ? -16.056 -3.134 21.605 1.00 87.75 186 ILE A CA 1
ATOM 1420 C C . ILE A 1 186 ? -15.423 -1.740 21.696 1.00 87.75 186 ILE A C 1
ATOM 1422 O O . ILE A 1 186 ? -14.732 -1.449 22.674 1.00 87.75 186 ILE A O 1
ATOM 1426 N N . ILE A 1 187 ? -15.630 -0.884 20.687 1.00 88.38 187 ILE A N 1
ATOM 1427 C CA . ILE A 1 187 ? -14.923 0.396 20.538 1.00 88.38 187 ILE A CA 1
ATOM 1428 C C . ILE A 1 187 ? -15.037 1.286 21.776 1.00 88.38 187 ILE A C 1
ATOM 1430 O O . ILE A 1 187 ? -14.044 1.879 22.194 1.00 88.38 187 ILE A O 1
ATOM 1434 N N . ASP A 1 188 ? -16.198 1.297 22.425 1.00 84.75 188 ASP A N 1
ATOM 1435 C CA . ASP A 1 188 ? -16.447 2.097 23.627 1.00 84.75 188 ASP A CA 1
ATOM 1436 C C . ASP A 1 188 ? -15.586 1.669 24.824 1.00 84.75 188 ASP A C 1
ATOM 1438 O O . ASP A 1 188 ? -15.266 2.485 25.686 1.00 84.75 188 ASP A O 1
ATOM 1442 N N . SER A 1 189 ? -15.164 0.402 24.853 1.00 83.94 189 SER A N 1
ATOM 1443 C CA . SER A 1 189 ? -14.272 -0.157 25.876 1.00 83.94 189 SER A CA 1
ATOM 1444 C C . SER A 1 189 ? -12.785 -0.014 25.538 1.00 83.94 189 SER A C 1
ATOM 1446 O O . SER A 1 189 ? -11.926 -0.252 26.389 1.00 83.94 189 SER A O 1
ATOM 1448 N N . VAL A 1 190 ? -12.455 0.373 24.301 1.00 87.12 190 VAL A N 1
ATOM 1449 C CA . VAL A 1 190 ? -11.066 0.594 23.897 1.00 87.12 190 VAL A CA 1
ATOM 1450 C C . VAL A 1 190 ? -10.536 1.832 24.608 1.00 87.12 190 VAL A C 1
ATOM 1452 O O . VAL A 1 190 ? -11.204 2.862 24.678 1.00 87.12 190 VAL A O 1
ATOM 1455 N N . ALA A 1 191 ? -9.307 1.750 25.117 1.00 86.81 191 ALA A N 1
ATOM 1456 C CA . ALA A 1 191 ? -8.671 2.872 25.791 1.00 86.81 191 ALA A CA 1
ATOM 1457 C C . ALA A 1 191 ? -8.585 4.099 24.869 1.00 86.81 191 ALA A C 1
ATOM 1459 O O . ALA A 1 191 ? -8.169 4.007 23.709 1.00 86.81 191 ALA A O 1
ATOM 1460 N N . LYS A 1 192 ? -8.934 5.265 25.405 1.00 87.81 192 LYS A N 1
ATOM 1461 C CA . LYS A 1 192 ? -8.607 6.550 24.786 1.00 87.81 192 LYS A CA 1
ATOM 1462 C C . LYS A 1 192 ? -7.091 6.779 24.900 1.00 87.81 192 LYS A C 1
ATOM 1464 O O . LYS A 1 192 ? -6.440 6.139 25.736 1.00 87.81 192 LYS A O 1
ATOM 1469 N N . PRO A 1 193 ? -6.482 7.619 24.049 1.00 77.69 193 PRO A N 1
ATOM 1470 C CA . PRO A 1 193 ? -5.140 8.118 24.318 1.00 77.69 193 PRO A CA 1
ATOM 1471 C C . PRO A 1 193 ? -5.138 8.708 25.733 1.00 77.69 193 PRO A C 1
ATOM 1473 O O . PRO A 1 193 ? -6.173 9.197 26.180 1.00 77.69 193 PRO A O 1
ATOM 1476 N N . PHE A 1 194 ? -4.021 8.623 26.456 1.00 62.88 194 PHE A N 1
ATOM 1477 C CA . PHE A 1 194 ? -3.890 9.406 27.681 1.00 62.88 194 PHE A CA 1
ATOM 1478 C C . PHE A 1 194 ? -3.986 10.867 27.251 1.00 62.88 194 PHE A C 1
ATOM 1480 O O . PHE A 1 194 ? -3.051 11.391 26.646 1.00 62.88 194 PHE A O 1
ATOM 1487 N N . ASP A 1 195 ? -5.162 11.456 27.436 1.00 51.91 195 ASP A N 1
ATOM 1488 C CA . ASP A 1 195 ? -5.386 12.864 27.202 1.00 51.91 195 ASP A CA 1
ATOM 1489 C C . ASP A 1 195 ? -4.410 13.585 28.151 1.00 51.91 195 ASP A C 1
ATOM 1491 O O . ASP A 1 195 ? -4.554 13.509 29.368 1.00 51.91 195 ASP A O 1
ATOM 1495 N N . MET A 1 196 ? -3.398 14.270 27.607 1.00 47.38 196 MET A N 1
ATOM 1496 C CA . MET A 1 196 ? -2.784 15.411 28.298 1.00 47.38 196 MET A CA 1
ATOM 1497 C C . MET A 1 196 ? -3.747 16.609 28.208 1.00 47.38 196 MET A C 1
ATOM 1499 O O . MET A 1 196 ? -3.338 17.707 27.852 1.00 47.38 196 MET A O 1
ATOM 1503 N N . ASP A 1 197 ? -5.035 16.371 28.462 1.00 47.88 197 ASP A N 1
ATOM 1504 C CA . ASP A 1 197 ? -6.069 17.396 28.569 1.00 47.88 197 ASP A CA 1
ATOM 1505 C C . ASP A 1 197 ? -6.373 17.556 30.069 1.00 47.88 197 ASP A C 1
ATOM 1507 O O . ASP A 1 197 ? -7.466 17.258 30.544 1.00 47.88 197 ASP A O 1
ATOM 1511 N N . GLU A 1 198 ? -5.366 17.979 30.830 1.00 45.69 198 GLU A N 1
ATOM 1512 C CA . GLU A 1 198 ? -5.558 18.604 32.135 1.00 45.69 198 GLU A CA 1
ATOM 1513 C C . GLU A 1 198 ? -4.593 19.789 32.203 1.00 45.69 198 GLU A C 1
ATOM 1515 O O . GLU A 1 198 ? -3.450 19.656 32.615 1.00 45.69 198 GLU A O 1
ATOM 1520 N N . ASP A 1 199 ? -5.042 20.928 31.685 1.00 39.41 199 ASP A N 1
ATOM 1521 C CA . ASP A 1 199 ? -4.653 22.243 32.186 1.00 39.41 199 ASP A CA 1
ATOM 1522 C C . ASP A 1 199 ? -5.790 23.214 31.837 1.00 39.41 199 ASP A C 1
ATOM 1524 O O . ASP A 1 199 ? -5.942 23.645 30.695 1.00 39.41 199 ASP A O 1
ATOM 1528 N N . THR A 1 200 ? -6.636 23.413 32.856 1.00 38.62 200 THR A N 1
ATOM 1529 C CA . THR A 1 200 ? -7.433 24.609 33.214 1.00 38.62 200 THR A CA 1
ATOM 1530 C C . THR A 1 200 ? -7.944 25.538 32.117 1.00 38.62 200 THR A C 1
ATOM 1532 O O . THR A 1 200 ? -7.123 26.248 31.496 1.00 38.62 200 THR A O 1
#

Secondary structure (DSSP, 8-state):
--------PPP--------------GGGG-S-HHHHHHHHHS----S-----SS-SSEE-GGG-EEEEETTEEEEEEEEEEEEEEEEPPBPPEEE--B--EEEEEEEE-TTSS-EEEEEEEES-B--EEEPPBPPEEEEEEEEEEEETTTTEEEEESS--SSS--S-EEGGG-HHHHHHHHHHGGGGGGSPPP-------

Foldseek 3Di:
DDDDDDDDDDDDDPDDDPPPPPPDDLLPPPPDSPQLVVQVVPPDPPDLLPCDPPDQKFWDPVQWAWDQDPNDTLFKIKTKIKHKDWDAKFAKDKDQWDQADKDKDWDADPVRPDIDIDIDRPRTTHIDIDHIGHIDIDIDMWMKMAGLSSQWIATDDPDPDPDDGDIHHQVVTSNSSNCSVPQSVPRVVGHHPPPPPDDD

Radius of gyration: 35.86 Å; chains: 1; bounding box: 128×40×99 Å

Sequence (200 aa):
MNWRLLPWIIVLIASPGLAQTDAADPCLQAADYKGCREYHSGGPVQGKVEVAAPSDHNYNPRSVRQLKIRGSYGRYLTFTGTTLNAYSGTPASYNPGSPGRRVCTTTTTPNGLYKTTSCQQVGYVAPSYRAGTPGGVERRSFRYQLDCKDLTFDRKGDFSGFGNKGWMAVGEDPTAQAVADRYCPIIDSVAKPFDMDEDT

pLDDT: mean 73.24, std 17.91, range [36.12, 93.88]